Protein AF-A0AB39XEU7-F1 (afdb_monomer_lite)

Sequence (337 aa):
MPERFPLFSDPSSERQEKLALLSAGLPQDQIYQSRACFSLLDLPELSQQIELRPSEGAPQGSSIIFSHAELFGPFAIGLDPLEAREMGILPAVYYYRTNSTGPSESLSSQIVYRLDEIRTVLKVLSFIEARANLKKLSVPSYERLTEIGMVPKYEAPVVNRLNDLTSRDAKKIFDLFDTDRVAGWSLVDFLNMLLSLYQNADSTIDSEPLAFFHQREWRLIHHMRKGMCWFSLGENEYYADSNAARFAGSKETIRSFLGTRMGRLDESKMRRFWVLAEVGGRPFRDFIREIVVPEECEGTVRSLLAQYEFRQEPYVSTLPRNWRLDLSTREANQSPT

Structure (mmCIF, N/CA/C/O backbone):
data_AF-A0AB39XEU7-F1
#
_entry.id   AF-A0AB39XEU7-F1
#
loop_
_atom_site.group_PDB
_atom_site.id
_atom_site.type_symbol
_atom_site.label_atom_id
_atom_site.label_alt_id
_atom_site.label_comp_id
_atom_site.label_asym_id
_atom_site.label_entity_id
_atom_site.label_seq_id
_atom_site.pdbx_PDB_ins_code
_atom_site.Cartn_x
_atom_site.Cartn_y
_atom_site.Cartn_z
_atom_site.occupancy
_atom_site.B_iso_or_equiv
_atom_site.auth_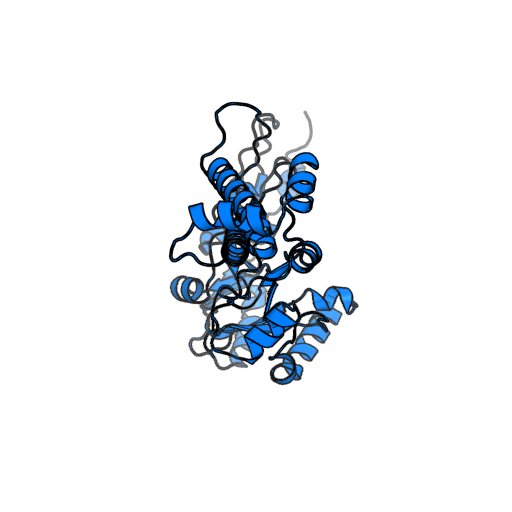seq_id
_atom_site.auth_comp_id
_atom_site.auth_asym_id
_atom_site.auth_atom_id
_atom_site.pdbx_PDB_model_num
ATOM 1 N N . MET A 1 1 ? 8.141 6.854 6.606 1.00 36.47 1 MET A N 1
ATOM 2 C CA . MET 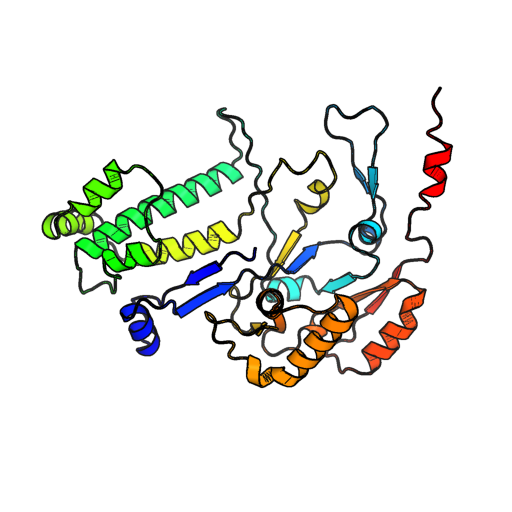A 1 1 ? 8.125 5.451 7.093 1.00 36.47 1 MET A CA 1
ATOM 3 C C . MET A 1 1 ? 6.834 4.796 6.619 1.00 36.47 1 MET A C 1
ATOM 5 O O . MET A 1 1 ? 5.869 5.541 6.498 1.00 36.47 1 MET A O 1
ATOM 9 N N . PRO A 1 2 ? 6.790 3.478 6.331 1.00 45.78 2 PRO A N 1
ATOM 10 C CA . PRO A 1 2 ? 5.512 2.796 6.140 1.00 45.78 2 PRO A CA 1
ATOM 11 C C . PRO A 1 2 ? 4.684 3.008 7.407 1.00 45.78 2 PRO A C 1
ATOM 13 O O . PRO A 1 2 ? 5.173 2.756 8.512 1.00 45.78 2 PRO A O 1
ATOM 16 N N . GLU A 1 3 ? 3.486 3.559 7.250 1.00 54.09 3 GLU A N 1
ATOM 17 C CA . GLU A 1 3 ? 2.569 3.706 8.370 1.00 54.09 3 GLU A CA 1
ATOM 18 C C . GLU A 1 3 ? 2.175 2.310 8.853 1.00 54.09 3 GLU A C 1
ATOM 20 O O . GLU A 1 3 ? 2.008 1.384 8.052 1.00 54.09 3 GLU A O 1
ATOM 25 N N . ARG A 1 4 ? 2.132 2.157 10.177 1.00 60.50 4 ARG A N 1
ATOM 26 C CA . ARG A 1 4 ? 1.829 0.899 10.854 1.00 60.50 4 ARG A CA 1
ATOM 27 C C . ARG A 1 4 ? 0.542 1.096 11.626 1.00 60.50 4 ARG A C 1
ATOM 29 O O . ARG A 1 4 ? 0.497 1.965 12.497 1.00 60.50 4 ARG A O 1
ATOM 36 N N . PHE A 1 5 ? -0.462 0.282 11.337 1.00 61.03 5 PHE A N 1
ATOM 37 C CA . PHE A 1 5 ? -1.723 0.313 12.072 1.00 61.03 5 PHE A CA 1
ATOM 38 C C . PHE A 1 5 ? -2.050 -1.087 12.579 1.00 61.03 5 PHE A C 1
ATOM 40 O O . PHE A 1 5 ? -2.229 -1.983 11.757 1.00 61.03 5 PHE A O 1
ATOM 47 N N . PRO A 1 6 ? -2.113 -1.321 13.899 1.00 64.19 6 PRO A N 1
ATOM 48 C CA . PRO A 1 6 ? -2.641 -2.579 14.399 1.00 64.19 6 PRO A CA 1
ATOM 49 C C . PRO A 1 6 ? -4.108 -2.720 13.982 1.00 64.19 6 PRO A C 1
ATOM 51 O O . PRO A 1 6 ? -4.878 -1.771 14.084 1.00 64.19 6 PRO A O 1
ATOM 54 N N . LEU A 1 7 ? -4.473 -3.904 13.505 1.00 63.81 7 LEU A N 1
ATOM 55 C CA . LEU A 1 7 ? -5.845 -4.335 13.289 1.00 63.81 7 LEU A CA 1
ATOM 56 C C . LEU A 1 7 ? -6.160 -5.383 14.339 1.00 63.81 7 LEU A C 1
ATOM 58 O O . LEU A 1 7 ? -5.487 -6.413 14.413 1.00 63.81 7 LEU A O 1
ATOM 62 N N . PHE A 1 8 ? -7.201 -5.168 15.129 1.00 65.50 8 PHE A N 1
ATOM 63 C CA . PHE A 1 8 ? -7.653 -6.180 16.079 1.00 65.50 8 PHE A CA 1
ATOM 64 C C . PHE A 1 8 ? -8.799 -7.002 15.485 1.00 65.50 8 PHE A C 1
ATOM 66 O O . PHE A 1 8 ? -9.440 -6.614 14.507 1.00 65.50 8 PHE A O 1
ATOM 73 N N . SER A 1 9 ? -9.000 -8.203 16.025 1.00 65.19 9 SER A N 1
ATOM 74 C CA . SER A 1 9 ? -10.067 -9.106 15.591 1.00 65.19 9 SER A CA 1
ATOM 75 C C . SER A 1 9 ? -11.444 -8.503 15.808 1.00 65.19 9 SER A C 1
ATOM 77 O O . SER A 1 9 ? -11.703 -7.944 16.867 1.00 65.19 9 SER A O 1
ATOM 79 N N . ASP A 1 10 ? -12.356 -8.735 14.865 1.00 61.75 10 ASP A N 1
ATOM 80 C CA . ASP A 1 10 ? -13.772 -8.444 15.076 1.00 61.75 10 ASP A CA 1
ATOM 81 C C . ASP A 1 10 ? -14.265 -9.149 16.360 1.00 61.75 10 ASP A C 1
ATOM 83 O O . ASP A 1 10 ? -14.102 -10.371 16.479 1.00 61.75 10 ASP A O 1
ATOM 87 N N . PRO A 1 11 ? -14.851 -8.414 17.322 1.00 55.88 11 PRO A N 1
ATOM 88 C CA . PRO A 1 11 ? -15.352 -8.982 18.569 1.00 55.88 11 PRO A CA 1
ATOM 89 C C . PRO A 1 11 ? -16.515 -9.965 18.375 1.00 55.88 11 PRO A C 1
ATOM 91 O O . PRO A 1 11 ? -16.795 -10.746 19.285 1.00 55.88 11 PRO A O 1
ATOM 94 N N . SER A 1 12 ? -17.167 -9.940 17.208 1.00 56.84 12 SER A N 1
ATOM 95 C CA . SER A 1 12 ? -18.206 -10.885 16.784 1.00 56.84 12 SER A CA 1
ATOM 96 C C . SER A 1 12 ? -17.657 -12.128 16.065 1.00 56.84 12 SER A C 1
ATOM 98 O O . SER A 1 12 ? -18.419 -13.008 15.671 1.00 56.84 12 SER A O 1
ATOM 100 N N . SER A 1 13 ? -16.334 -12.235 15.897 1.00 65.31 13 SER A N 1
ATOM 101 C CA . SER A 1 13 ? -15.704 -13.378 15.236 1.00 65.31 13 SER A CA 1
ATOM 102 C C . SER A 1 13 ? -16.002 -14.692 15.964 1.00 65.31 13 SER A C 1
ATOM 104 O O . SER A 1 13 ? -15.561 -14.896 17.089 1.00 65.31 13 SER A O 1
ATOM 106 N N . GLU A 1 14 ? -16.605 -15.655 15.265 1.00 72.62 14 GLU A N 1
ATOM 107 C CA . GLU A 1 14 ? -16.830 -17.019 15.778 1.00 72.62 14 GLU A CA 1
ATOM 108 C C . GLU A 1 14 ? -15.532 -17.841 15.926 1.00 72.62 14 GLU A C 1
ATOM 110 O O . GLU A 1 14 ? -15.512 -18.909 16.538 1.00 72.62 14 GLU A O 1
ATOM 115 N N . ARG A 1 15 ? -14.413 -17.358 15.368 1.00 65.81 15 ARG A N 1
ATOM 116 C CA . ARG A 1 15 ? -13.114 -18.042 15.451 1.00 65.81 15 ARG A CA 1
ATOM 117 C C . ARG A 1 15 ? -12.464 -17.830 16.820 1.00 65.81 15 ARG A C 1
ATOM 119 O O . ARG A 1 15 ? -12.039 -16.717 17.129 1.00 65.81 15 ARG A O 1
ATOM 126 N N . GLN A 1 16 ? -12.289 -18.911 17.583 1.00 74.94 16 GLN A N 1
ATOM 127 C CA . GLN A 1 16 ? -11.682 -18.882 18.923 1.00 74.94 16 GLN A CA 1
ATOM 128 C C . GLN A 1 16 ? -10.269 -18.282 18.946 1.00 74.94 16 GLN A C 1
ATOM 130 O O . GLN A 1 16 ? -9.957 -17.508 19.844 1.00 74.94 16 GLN A O 1
ATOM 135 N N . GLU A 1 17 ? -9.436 -18.564 17.942 1.00 72.25 17 GLU A N 1
ATOM 136 C CA . GLU A 1 17 ? -8.079 -18.000 17.829 1.00 72.25 17 GLU A CA 1
ATOM 137 C C . GLU A 1 17 ? -8.096 -16.465 17.778 1.00 72.25 17 GLU A C 1
ATOM 139 O O . GLU A 1 17 ? -7.308 -15.793 18.440 1.00 72.25 17 GLU A O 1
ATOM 144 N N . LYS A 1 18 ? -9.051 -15.893 17.037 1.00 67.62 18 LYS A N 1
ATOM 145 C CA . LYS A 1 18 ? -9.216 -14.443 16.906 1.00 67.62 18 LYS A CA 1
ATOM 146 C C . LYS A 1 18 ? -9.702 -13.798 18.198 1.00 67.62 18 LYS A C 1
ATOM 148 O O . LYS A 1 18 ? -9.223 -12.718 18.547 1.00 67.62 18 LYS A O 1
ATOM 153 N N . LEU A 1 19 ? -10.616 -14.463 18.905 1.00 65.44 19 LEU A N 1
ATOM 154 C CA . LEU A 1 19 ? -11.090 -14.038 20.222 1.00 65.44 19 LEU A CA 1
ATOM 155 C C . LEU A 1 19 ? -9.982 -14.132 21.280 1.00 65.44 19 LEU A C 1
ATOM 157 O O . LEU A 1 19 ? -9.901 -13.266 22.149 1.00 65.44 19 LEU A O 1
ATOM 161 N N . ALA A 1 20 ? -9.103 -15.134 21.192 1.00 70.12 20 ALA A N 1
ATOM 162 C CA . ALA A 1 20 ? -7.948 -15.275 22.075 1.00 70.12 20 ALA A CA 1
ATOM 163 C C . ALA A 1 20 ? -6.934 -14.140 21.868 1.00 70.12 20 ALA A C 1
ATOM 165 O O . ALA A 1 20 ? -6.501 -13.536 22.848 1.00 70.12 20 ALA A O 1
ATOM 166 N N . LEU A 1 21 ? -6.623 -13.789 20.612 1.00 70.31 21 LEU A N 1
ATOM 167 C CA . LEU A 1 21 ? -5.792 -12.620 20.291 1.00 70.31 21 LEU A CA 1
ATOM 168 C C . LEU A 1 21 ? -6.410 -11.332 20.844 1.00 70.31 21 LEU A C 1
ATOM 170 O O . LEU A 1 21 ? -5.731 -10.586 21.544 1.00 70.31 21 LEU A O 1
ATOM 174 N N . LEU A 1 22 ? -7.712 -11.120 20.624 1.00 64.81 22 LEU A N 1
ATOM 175 C CA . LEU A 1 22 ? -8.436 -9.958 21.149 1.00 64.81 22 LEU A CA 1
ATOM 176 C C . LEU A 1 22 ? -8.408 -9.898 22.686 1.00 64.81 22 LEU A C 1
ATOM 178 O O . LEU A 1 22 ? -8.163 -8.836 23.251 1.00 64.81 22 LEU A O 1
ATOM 182 N N . SER A 1 23 ? -8.592 -11.037 23.360 1.00 66.06 23 SER A N 1
ATOM 183 C CA . SER A 1 23 ? -8.568 -11.139 24.829 1.00 66.06 23 SER A CA 1
ATOM 184 C C . SER A 1 23 ? -7.173 -10.897 25.411 1.00 66.06 23 SER A C 1
ATOM 186 O O . SER A 1 23 ? -7.042 -10.280 26.462 1.00 66.06 23 SER A O 1
ATOM 188 N N . ALA A 1 24 ? -6.126 -11.342 24.711 1.00 70.31 24 ALA A N 1
ATOM 189 C CA . ALA A 1 24 ? -4.731 -11.028 25.025 1.00 70.31 24 ALA A CA 1
ATOM 190 C C . ALA A 1 24 ? -4.339 -9.597 24.610 1.00 70.31 24 ALA A C 1
ATOM 192 O O . ALA A 1 24 ? -3.207 -9.163 24.825 1.00 70.31 24 ALA A O 1
ATOM 193 N N . GLY A 1 25 ? -5.261 -8.870 23.972 1.00 58.59 25 GLY A N 1
ATOM 194 C CA . GLY A 1 25 ? -5.035 -7.541 23.441 1.00 58.59 25 GLY A CA 1
ATOM 195 C C . GLY A 1 25 ? -4.055 -7.504 22.271 1.00 58.59 25 GLY A C 1
ATOM 196 O O . GLY A 1 25 ? -3.566 -6.435 21.926 1.00 58.59 25 GLY A O 1
ATOM 197 N N . LEU A 1 26 ? -3.720 -8.636 21.670 1.00 65.69 26 LEU A N 1
ATOM 198 C CA . LEU A 1 26 ? -2.808 -8.700 20.540 1.00 65.69 26 LEU A CA 1
ATOM 199 C C . LEU A 1 26 ? -3.570 -8.376 19.245 1.00 65.69 26 LEU A C 1
ATOM 201 O O . LEU A 1 26 ? -4.701 -8.838 19.066 1.00 65.69 26 LEU A O 1
ATOM 205 N N . PRO A 1 27 ? -2.984 -7.577 18.336 1.00 62.84 27 PRO A N 1
ATOM 206 C CA . PRO A 1 27 ? -3.585 -7.362 17.028 1.00 62.84 27 PRO A CA 1
ATOM 207 C C . PRO A 1 27 ? -3.687 -8.693 16.271 1.00 62.84 27 PRO A C 1
ATOM 209 O O . PRO A 1 27 ? -2.792 -9.534 16.362 1.00 62.84 27 PRO A O 1
ATOM 212 N N . GLN A 1 28 ? -4.771 -8.881 15.513 1.00 67.44 28 GLN A N 1
ATOM 213 C CA . GLN A 1 28 ? -4.887 -10.019 14.592 1.00 67.44 28 GLN A CA 1
ATOM 214 C C . GLN A 1 28 ? -3.959 -9.859 13.391 1.00 67.44 28 GLN A C 1
ATOM 216 O O . GLN A 1 28 ? -3.542 -10.845 12.792 1.00 67.44 28 GLN A O 1
ATOM 221 N N . ASP A 1 29 ? -3.695 -8.608 13.021 1.00 63.31 29 ASP A N 1
ATOM 222 C CA . ASP A 1 29 ? -2.846 -8.235 11.906 1.00 63.31 29 ASP A CA 1
ATOM 223 C C . ASP A 1 29 ? -2.307 -6.820 12.151 1.00 63.31 29 ASP A C 1
ATOM 225 O O . ASP A 1 29 ? -2.849 -6.065 12.956 1.00 63.31 29 ASP A O 1
ATOM 229 N N . GLN A 1 30 ? -1.249 -6.421 11.467 1.00 63.22 30 GLN A N 1
ATOM 230 C CA . GLN A 1 30 ? -0.835 -5.021 11.423 1.00 63.22 30 GLN A CA 1
ATOM 231 C C . GLN A 1 30 ? -0.808 -4.598 9.970 1.00 63.22 30 GLN A C 1
ATOM 233 O O . GLN A 1 30 ? -0.101 -5.218 9.188 1.00 63.22 30 GLN A O 1
ATOM 238 N N . ILE A 1 31 ? -1.523 -3.530 9.612 1.00 59.72 31 ILE A N 1
ATOM 239 C CA . ILE A 1 31 ? -1.393 -2.930 8.289 1.00 59.72 31 ILE A CA 1
ATOM 240 C C . ILE A 1 31 ? 0.017 -2.373 8.165 1.00 59.72 31 ILE A C 1
ATOM 242 O O . ILE A 1 31 ? 0.356 -1.372 8.800 1.00 59.72 31 ILE A O 1
ATOM 246 N N . TYR A 1 32 ? 0.807 -2.991 7.295 1.00 57.75 32 TYR A N 1
ATOM 247 C CA . TYR A 1 32 ? 1.998 -2.383 6.726 1.00 57.75 32 TYR A CA 1
ATOM 248 C C . TYR A 1 32 ? 1.621 -1.712 5.414 1.00 57.75 32 TYR A C 1
ATOM 250 O O . TYR A 1 32 ? 1.277 -2.371 4.433 1.00 57.75 32 TYR A O 1
ATOM 258 N N . GLN A 1 33 ? 1.716 -0.385 5.366 1.00 56.91 33 GLN A N 1
ATOM 259 C CA . GLN A 1 33 ? 1.635 0.313 4.089 1.00 56.91 33 GLN A CA 1
ATOM 260 C C . GLN A 1 33 ? 3.005 0.245 3.396 1.00 56.91 33 GLN A C 1
ATOM 262 O O . GLN A 1 33 ? 3.804 1.180 3.480 1.00 56.91 33 GLN A O 1
ATOM 267 N N . SER A 1 34 ? 3.309 -0.873 2.731 1.00 54.56 34 SER A N 1
ATOM 268 C CA . SER A 1 34 ? 4.380 -0.909 1.731 1.00 54.56 34 SER A CA 1
ATOM 269 C C . SER A 1 34 ? 3.966 -0.001 0.572 1.00 54.56 34 SER A C 1
ATOM 271 O O . SER A 1 34 ? 2.920 -0.186 -0.036 1.00 54.56 34 SER A O 1
ATOM 273 N N . ARG A 1 35 ? 4.741 1.055 0.315 1.00 60.62 35 ARG A N 1
ATOM 274 C CA . ARG A 1 35 ? 4.429 2.032 -0.734 1.00 60.62 35 ARG A CA 1
ATOM 275 C C . ARG A 1 35 ? 5.111 1.587 -2.023 1.00 60.62 35 ARG A C 1
ATOM 277 O O . ARG A 1 35 ? 6.290 1.863 -2.213 1.00 60.62 35 ARG A O 1
ATOM 284 N N . ALA A 1 36 ? 4.385 0.857 -2.866 1.00 65.19 36 ALA A N 1
ATOM 285 C CA . ALA A 1 36 ? 4.720 0.740 -4.281 1.00 65.19 36 ALA A CA 1
ATOM 286 C C . ALA A 1 36 ? 3.932 1.819 -5.028 1.00 65.19 36 ALA A C 1
ATOM 288 O O . ALA A 1 36 ? 2.702 1.814 -4.973 1.00 65.19 36 ALA A O 1
ATOM 289 N N . CYS A 1 37 ? 4.644 2.759 -5.644 1.00 67.62 37 CYS A N 1
ATOM 290 C CA . CYS A 1 37 ? 4.068 3.902 -6.344 1.00 67.62 37 CYS A CA 1
ATOM 291 C C . CYS A 1 37 ? 4.050 3.606 -7.844 1.00 67.62 37 CYS A C 1
ATOM 293 O O . CYS A 1 37 ? 5.084 3.291 -8.430 1.00 67.62 37 CYS A O 1
ATOM 295 N N . PHE A 1 38 ? 2.882 3.723 -8.456 1.00 74.38 38 PHE A N 1
ATOM 296 C CA . PHE A 1 38 ? 2.660 3.564 -9.887 1.00 74.38 38 PHE A CA 1
ATOM 297 C C . PHE A 1 38 ? 2.183 4.897 -10.453 1.00 74.38 38 PHE A C 1
ATOM 299 O O . PHE A 1 38 ? 1.509 5.653 -9.757 1.00 74.38 38 PHE A O 1
ATOM 306 N N . SER A 1 39 ? 2.525 5.187 -11.703 1.00 72.81 39 SER A N 1
ATOM 307 C CA . SER A 1 39 ? 2.001 6.349 -12.422 1.00 72.81 39 SER A CA 1
ATOM 308 C C . SER A 1 39 ? 1.209 5.882 -13.633 1.00 72.81 39 SER A C 1
ATOM 310 O O . SER A 1 39 ? 1.667 4.996 -14.350 1.00 72.81 39 SER A O 1
ATOM 312 N N . LEU A 1 40 ? 0.028 6.462 -13.860 1.00 72.69 40 LEU A N 1
ATOM 313 C CA . LEU A 1 40 ? -0.706 6.243 -15.106 1.00 72.69 40 LEU A CA 1
ATOM 314 C C . LEU A 1 40 ? -0.112 7.146 -16.191 1.00 72.69 40 LEU A C 1
ATOM 316 O O . LEU A 1 40 ? -0.302 8.365 -16.153 1.00 72.69 40 LEU A O 1
ATOM 320 N N . LEU A 1 41 ? 0.633 6.537 -17.109 1.00 73.06 41 LEU A N 1
ATOM 321 C CA . LEU A 1 41 ? 1.328 7.203 -18.206 1.00 73.06 41 LEU A CA 1
ATOM 322 C C . LEU A 1 41 ? 1.208 6.354 -19.470 1.00 73.06 41 LEU A C 1
ATOM 324 O O . LEU A 1 41 ? 1.225 5.123 -19.380 1.00 73.06 41 LEU A O 1
ATOM 328 N N . ASP A 1 42 ? 1.107 6.998 -20.627 1.00 72.69 42 ASP A N 1
ATOM 329 C CA . ASP A 1 42 ? 1.364 6.330 -21.903 1.00 72.69 42 ASP A CA 1
ATOM 330 C C . ASP A 1 42 ? 2.862 6.382 -22.280 1.00 72.69 42 ASP A C 1
ATOM 332 O O . ASP A 1 42 ? 3.675 7.068 -21.652 1.00 72.69 42 ASP A O 1
ATOM 336 N N . LEU A 1 43 ? 3.262 5.584 -23.276 1.00 70.25 43 LEU A N 1
ATOM 337 C CA . LEU A 1 43 ? 4.661 5.506 -23.705 1.00 70.25 43 LEU A CA 1
ATOM 338 C C . LEU A 1 43 ? 5.198 6.851 -24.241 1.00 70.25 43 LEU A C 1
ATOM 340 O O . LEU A 1 43 ? 6.318 7.218 -23.874 1.00 70.25 43 LEU A O 1
ATOM 344 N N . PRO A 1 44 ? 4.441 7.620 -25.054 1.00 73.00 44 PRO A N 1
ATOM 345 C CA . PRO A 1 44 ? 4.822 8.986 -25.392 1.00 73.00 44 PRO A CA 1
ATOM 346 C C . PRO A 1 44 ? 5.090 9.848 -24.156 1.00 73.00 44 PRO A C 1
ATOM 348 O O . PRO A 1 44 ? 6.168 10.433 -24.085 1.00 73.00 44 PRO A O 1
ATOM 351 N N . GLU A 1 45 ? 4.196 9.864 -23.164 1.00 70.44 45 GLU A N 1
ATOM 352 C CA . GLU A 1 45 ? 4.303 10.645 -21.924 1.00 70.44 45 GLU A CA 1
ATOM 353 C C . GLU A 1 45 ? 5.545 10.290 -21.091 1.00 70.44 45 GLU A C 1
ATOM 355 O O . GLU A 1 45 ? 6.105 11.166 -20.432 1.00 70.44 45 GLU A O 1
ATOM 360 N N . LEU A 1 46 ? 6.031 9.042 -21.141 1.00 73.12 46 LEU A N 1
ATOM 361 C CA . LEU A 1 46 ? 7.285 8.656 -20.471 1.00 73.12 46 LEU A CA 1
ATOM 362 C C . LEU A 1 46 ? 8.502 9.418 -21.019 1.00 73.12 46 LEU A C 1
ATOM 364 O O . LEU A 1 46 ? 9.419 9.755 -20.264 1.00 73.12 46 LEU A O 1
ATOM 368 N N . SER A 1 47 ? 8.496 9.681 -22.328 1.00 68.31 47 SER A N 1
ATOM 369 C CA . SER A 1 47 ? 9.549 10.406 -23.050 1.00 68.31 47 SER A CA 1
ATOM 370 C C . SER A 1 47 ? 9.222 11.883 -23.290 1.00 68.31 47 SER A C 1
ATOM 372 O O . SER A 1 47 ? 10.107 12.665 -23.642 1.00 68.31 47 SER A O 1
ATOM 374 N N . GLN A 1 48 ? 7.955 12.271 -23.119 1.00 68.75 48 GLN A N 1
ATOM 375 C CA . GLN A 1 48 ? 7.480 13.607 -23.425 1.00 68.75 48 GLN A CA 1
ATOM 376 C C . GLN A 1 48 ? 8.039 14.595 -22.413 1.00 68.75 48 GLN A C 1
ATOM 378 O O . GLN A 1 48 ? 7.953 14.433 -21.197 1.00 68.75 48 GLN A O 1
ATOM 383 N N . GLN A 1 49 ? 8.598 15.657 -22.964 1.00 65.38 49 GLN A N 1
ATOM 384 C CA . GLN A 1 49 ? 9.044 16.814 -22.222 1.00 65.38 49 GLN A CA 1
ATOM 385 C C . GLN A 1 49 ? 7.827 17.574 -21.699 1.00 65.38 49 GLN A C 1
ATOM 387 O O . GLN A 1 49 ? 7.016 18.073 -22.483 1.00 65.38 49 GLN A O 1
ATOM 392 N N . ILE A 1 50 ? 7.696 17.659 -20.377 1.00 61.06 50 ILE A N 1
ATOM 393 C CA . ILE A 1 50 ? 6.644 18.441 -19.733 1.00 61.06 50 ILE A CA 1
ATOM 394 C C . ILE A 1 50 ? 7.274 19.730 -19.233 1.00 61.06 50 ILE A C 1
ATOM 396 O O . ILE A 1 50 ? 8.139 19.720 -18.359 1.00 61.06 50 ILE A O 1
ATOM 400 N N . GLU A 1 51 ? 6.831 20.844 -19.805 1.00 58.91 51 GLU A N 1
ATOM 401 C CA . GLU A 1 51 ? 7.180 22.173 -19.329 1.00 58.91 51 GLU A CA 1
ATOM 402 C C . GLU A 1 51 ? 6.311 22.510 -18.116 1.00 58.91 51 GLU A C 1
ATOM 404 O O . GLU A 1 51 ? 5.100 22.727 -18.229 1.00 58.91 51 GLU A O 1
ATOM 409 N N . LEU A 1 52 ? 6.920 22.543 -16.934 1.00 57.50 52 LEU A N 1
ATOM 410 C CA . LEU A 1 52 ? 6.233 22.996 -15.737 1.00 57.50 52 LEU A CA 1
ATOM 411 C C . LEU A 1 52 ? 6.333 24.511 -15.665 1.00 57.50 52 LEU A C 1
ATOM 413 O O . LEU A 1 52 ? 7.421 25.087 -15.575 1.00 57.50 52 LEU A O 1
ATOM 417 N N . ARG A 1 53 ? 5.166 25.160 -15.725 1.00 54.84 53 ARG A N 1
ATOM 418 C CA . ARG A 1 53 ? 5.085 26.599 -15.506 1.00 54.84 53 ARG A CA 1
ATOM 419 C C . ARG A 1 53 ? 5.560 26.892 -14.082 1.00 54.84 53 ARG A C 1
ATOM 421 O O . ARG A 1 53 ? 5.077 26.239 -13.155 1.00 54.84 53 ARG A O 1
ATOM 428 N N . PRO A 1 54 ? 6.470 27.858 -13.901 1.00 52.59 54 PRO A N 1
ATOM 429 C CA . PRO A 1 54 ? 6.916 28.243 -12.575 1.00 52.59 54 PRO A CA 1
ATOM 430 C C . PRO A 1 54 ? 5.730 28.689 -11.713 1.00 52.59 54 PRO A C 1
ATOM 432 O O . PRO A 1 54 ? 4.782 29.296 -12.220 1.00 52.59 54 PRO A O 1
ATOM 435 N N . SER A 1 55 ? 5.787 28.413 -10.411 1.00 52.47 55 SER A N 1
ATOM 436 C CA . SER A 1 55 ? 4.849 28.976 -9.437 1.00 52.47 55 SER A CA 1
ATOM 437 C C . SER A 1 55 ? 4.857 30.511 -9.486 1.00 52.47 55 SER A C 1
ATOM 439 O O . SER A 1 55 ? 5.890 31.117 -9.784 1.00 52.47 55 SER A O 1
ATOM 441 N N . GLU A 1 56 ? 3.723 31.152 -9.178 1.00 45.78 56 GLU A N 1
ATOM 442 C CA . GLU A 1 56 ? 3.626 32.617 -9.102 1.00 45.78 56 GLU A CA 1
ATOM 443 C C . GLU A 1 56 ? 4.750 33.190 -8.217 1.00 45.78 56 GLU A C 1
ATOM 445 O O . GLU A 1 56 ? 4.851 32.860 -7.037 1.00 45.78 56 GLU A O 1
ATOM 450 N N . GLY A 1 57 ? 5.620 34.021 -8.804 1.00 51.88 57 GLY A N 1
ATOM 451 C CA . GLY A 1 57 ? 6.776 34.631 -8.129 1.00 51.88 57 GLY A CA 1
ATOM 452 C C . GLY A 1 57 ? 8.150 34.119 -8.573 1.00 51.88 57 GLY A C 1
ATOM 453 O O . GLY A 1 57 ? 9.158 34.727 -8.219 1.00 51.88 57 GLY A O 1
ATOM 454 N N . ALA A 1 58 ? 8.219 33.054 -9.374 1.00 53.34 58 ALA A N 1
ATOM 455 C CA . ALA A 1 58 ? 9.474 32.622 -9.985 1.00 53.34 58 ALA A CA 1
ATOM 456 C C . ALA A 1 58 ? 9.880 33.533 -11.169 1.00 53.34 58 ALA A C 1
ATOM 458 O O . ALA A 1 58 ? 9.011 34.091 -11.851 1.00 53.34 58 ALA A O 1
ATOM 459 N N . PRO A 1 59 ? 11.191 33.732 -11.406 1.00 54.38 59 PRO A N 1
ATOM 460 C CA . PRO A 1 59 ? 11.685 34.632 -12.445 1.00 54.38 59 PRO A CA 1
ATOM 461 C C . PRO A 1 59 ? 11.152 34.249 -13.835 1.00 54.38 59 PRO A C 1
ATOM 463 O O . PRO A 1 59 ? 11.116 33.076 -14.210 1.00 54.38 59 PRO A O 1
ATOM 466 N N . GLN A 1 60 ? 10.737 35.252 -14.620 1.00 49.91 60 GLN A N 1
ATOM 467 C CA . GLN A 1 60 ? 10.286 35.051 -16.001 1.00 49.91 60 GLN A CA 1
ATOM 468 C C . GLN A 1 60 ? 11.378 34.325 -16.804 1.00 49.91 60 GLN A C 1
ATOM 470 O O . GLN A 1 60 ? 12.480 34.841 -16.956 1.00 49.91 60 GLN A O 1
ATOM 475 N N . GLY A 1 61 ? 11.065 33.122 -17.300 1.00 55.16 61 GLY A N 1
ATOM 476 C CA . GLY A 1 61 ? 11.978 32.288 -18.094 1.00 55.16 61 GLY A CA 1
ATOM 477 C C . GLY A 1 61 ? 12.474 31.006 -17.413 1.00 55.16 61 GLY A C 1
ATOM 478 O O . GLY A 1 61 ? 13.153 30.215 -18.062 1.00 55.16 61 GLY A O 1
ATOM 479 N N . SER A 1 62 ? 12.122 30.738 -16.150 1.00 52.50 62 SER A N 1
ATOM 480 C CA . SER A 1 62 ? 12.554 29.522 -15.438 1.00 52.50 62 SER A CA 1
ATOM 481 C C . SER A 1 62 ? 11.644 28.306 -15.675 1.00 52.50 62 SER A C 1
ATOM 483 O O . SER A 1 62 ? 11.284 27.603 -14.733 1.00 52.50 62 SER A O 1
ATOM 485 N N . SER A 1 63 ? 11.216 28.058 -16.914 1.00 55.50 63 SER A N 1
ATOM 486 C CA . SER A 1 63 ? 10.435 26.860 -17.236 1.00 55.50 63 SER A CA 1
ATOM 487 C C . SER A 1 63 ? 11.318 25.618 -17.119 1.00 55.50 63 SER A C 1
ATOM 489 O O . SER A 1 63 ? 12.270 25.439 -17.897 1.00 55.50 63 SER A O 1
ATOM 491 N N . ILE A 1 64 ? 11.012 24.749 -16.161 1.00 58.06 64 ILE A N 1
ATOM 492 C CA . ILE A 1 64 ? 11.752 23.503 -16.012 1.00 58.06 64 ILE A CA 1
ATOM 493 C C . ILE A 1 64 ? 11.050 22.432 -16.831 1.00 58.06 64 ILE A C 1
ATOM 495 O O . ILE A 1 64 ? 9.859 22.173 -16.668 1.00 58.06 64 ILE A O 1
ATOM 499 N N . ILE A 1 65 ? 11.804 21.878 -17.775 1.00 59.56 65 ILE A N 1
ATOM 500 C CA . ILE A 1 65 ? 11.358 20.814 -18.658 1.00 59.56 65 ILE A CA 1
ATOM 501 C C . ILE A 1 65 ? 11.980 19.541 -18.117 1.00 59.56 65 ILE A C 1
ATOM 503 O O . ILE A 1 65 ? 13.204 19.463 -18.023 1.00 59.56 65 ILE A O 1
ATOM 507 N N . PHE A 1 66 ? 11.141 18.573 -17.778 1.00 65.69 66 PHE A N 1
ATOM 508 C CA . PHE A 1 66 ? 11.581 17.247 -17.369 1.00 65.69 66 PHE A CA 1
ATOM 509 C C . PHE A 1 66 ? 10.783 16.185 -18.115 1.00 65.69 66 PHE A C 1
ATOM 511 O O . PHE A 1 66 ? 9.622 16.402 -18.475 1.00 65.69 66 PHE A O 1
ATOM 518 N N . SER A 1 67 ? 11.399 15.024 -18.305 1.00 68.88 67 SER A N 1
ATOM 519 C CA . SER A 1 67 ? 10.703 13.782 -18.652 1.00 68.88 67 SER A CA 1
ATOM 520 C C . SER A 1 67 ? 10.658 12.828 -17.452 1.00 68.88 67 SER A C 1
ATOM 522 O O . SER A 1 67 ? 11.470 12.923 -16.526 1.00 68.88 67 SER A O 1
ATOM 524 N N . HIS A 1 68 ? 9.726 11.869 -17.459 1.00 71.25 68 HIS A N 1
ATOM 525 C CA . HIS A 1 68 ? 9.682 10.828 -16.424 1.00 71.25 68 HIS A CA 1
ATOM 526 C C . HIS A 1 68 ? 10.999 10.037 -16.373 1.00 71.25 68 HIS A C 1
ATOM 528 O O . HIS A 1 68 ? 11.531 9.780 -15.292 1.00 71.25 68 HIS A O 1
ATOM 534 N N . ALA A 1 69 ? 11.548 9.703 -17.545 1.00 74.06 69 ALA A N 1
ATOM 535 C CA . ALA A 1 69 ? 12.792 8.951 -17.668 1.00 74.06 69 ALA A CA 1
ATOM 536 C C . ALA A 1 69 ? 14.001 9.661 -17.028 1.00 74.06 69 ALA A C 1
ATOM 538 O O . ALA A 1 69 ? 14.919 9.000 -16.545 1.00 74.06 69 ALA A O 1
ATOM 539 N N . GLU A 1 70 ? 14.010 10.992 -16.980 1.00 70.75 70 GLU A N 1
ATOM 540 C CA . GLU A 1 70 ? 15.074 11.757 -16.316 1.00 70.75 70 GLU A CA 1
ATOM 541 C C . GLU A 1 70 ? 14.948 11.765 -14.800 1.00 70.75 70 GLU A C 1
ATOM 543 O O . GLU A 1 70 ? 15.954 11.665 -14.102 1.00 70.75 70 GLU A O 1
ATOM 548 N N . LEU A 1 71 ? 13.719 11.857 -14.293 1.00 67.00 71 LEU A N 1
ATOM 549 C CA . LEU A 1 71 ? 13.462 11.912 -12.856 1.00 67.00 71 LEU A CA 1
ATOM 550 C C . LEU A 1 71 ? 13.627 10.540 -12.185 1.00 67.00 71 LEU A C 1
ATOM 552 O O . LEU A 1 71 ? 14.166 10.460 -11.082 1.00 67.00 71 LEU A O 1
ATOM 556 N N . PHE A 1 72 ? 13.181 9.461 -12.837 1.00 69.88 72 PHE A N 1
ATOM 557 C CA . PHE A 1 72 ? 13.120 8.116 -12.235 1.00 69.88 72 PHE A CA 1
ATOM 558 C C . PHE A 1 72 ? 14.059 7.099 -12.883 1.00 69.88 72 PHE A C 1
ATOM 560 O O . PHE A 1 72 ? 14.259 6.006 -12.351 1.00 69.88 72 PHE A O 1
ATOM 567 N N . GLY A 1 73 ? 14.672 7.469 -14.003 1.00 74.44 73 GLY A N 1
ATOM 568 C CA . GLY A 1 73 ? 15.479 6.580 -14.819 1.00 74.44 73 GLY A CA 1
ATOM 569 C C . GLY A 1 73 ? 14.690 5.976 -15.987 1.00 74.44 73 GLY A C 1
ATOM 570 O O . GLY A 1 73 ? 13.462 5.994 -16.018 1.00 74.44 73 GLY A O 1
ATOM 571 N N . PRO A 1 74 ? 15.398 5.400 -16.968 1.00 81.06 74 PRO A N 1
ATOM 572 C CA . PRO A 1 74 ? 14.821 4.977 -18.244 1.00 81.06 74 PRO A CA 1
ATOM 573 C C . PRO A 1 74 ? 14.198 3.574 -18.204 1.00 81.06 74 PRO A C 1
ATOM 575 O O . PRO A 1 74 ? 14.064 2.923 -19.236 1.00 81.06 74 PRO A O 1
ATOM 578 N N . PHE A 1 75 ? 13.903 3.065 -17.010 1.00 85.94 75 PHE A N 1
ATOM 579 C CA . PHE A 1 75 ? 13.350 1.734 -16.806 1.00 85.94 75 PHE A CA 1
ATOM 580 C C . PHE A 1 75 ? 11.948 1.858 -16.222 1.00 85.94 75 PHE A C 1
ATOM 582 O O . PHE A 1 75 ? 11.782 2.448 -15.155 1.00 85.94 75 PHE A O 1
ATOM 589 N N . ALA A 1 76 ? 10.960 1.256 -16.878 1.00 87.00 76 ALA A N 1
ATOM 590 C CA . ALA A 1 76 ? 9.604 1.169 -16.353 1.00 87.00 76 ALA A CA 1
ATOM 591 C C . ALA A 1 76 ? 8.993 -0.210 -16.612 1.00 87.00 76 ALA A C 1
ATOM 593 O O . ALA A 1 76 ? 9.341 -0.911 -17.561 1.00 87.00 76 ALA A O 1
ATOM 594 N N . ILE A 1 77 ? 8.056 -0.590 -15.747 1.00 88.88 77 ILE A N 1
ATOM 595 C CA . ILE A 1 77 ? 7.254 -1.803 -15.883 1.00 88.88 77 ILE A CA 1
ATOM 596 C C . ILE A 1 77 ? 5.798 -1.361 -16.006 1.00 88.88 77 ILE A C 1
ATOM 598 O O . ILE A 1 77 ? 5.244 -0.773 -15.077 1.00 88.88 77 ILE A O 1
ATOM 602 N N . GLY A 1 78 ? 5.193 -1.640 -17.155 1.00 88.81 78 GLY A N 1
ATOM 603 C CA . GLY A 1 78 ? 3.781 -1.417 -17.425 1.00 88.81 78 GLY A CA 1
ATOM 604 C C . GLY A 1 78 ? 2.934 -2.580 -16.920 1.00 88.81 78 GLY A C 1
ATOM 605 O O . GLY A 1 78 ? 3.248 -3.752 -17.147 1.00 88.81 78 GLY A O 1
ATOM 606 N N . LEU A 1 79 ? 1.841 -2.247 -16.239 1.00 87.94 79 LEU A N 1
ATOM 607 C CA . LEU A 1 79 ? 0.848 -3.199 -15.749 1.00 87.94 79 LEU A CA 1
ATOM 608 C C . LEU A 1 79 ? -0.437 -3.085 -16.568 1.00 87.94 79 LEU A C 1
ATOM 610 O O . LEU A 1 79 ? -0.771 -2.014 -17.072 1.00 87.94 79 LEU A O 1
ATOM 614 N N . ASP A 1 80 ? -1.191 -4.177 -16.650 1.00 82.44 80 ASP A N 1
ATOM 615 C CA . ASP A 1 80 ? -2.541 -4.149 -17.211 1.00 82.44 80 ASP A CA 1
ATOM 616 C C . ASP A 1 80 ? -3.456 -3.268 -16.342 1.00 82.44 80 ASP A C 1
ATOM 618 O O . ASP A 1 80 ? -3.559 -3.534 -15.146 1.00 82.44 80 ASP A O 1
ATOM 622 N N . PRO A 1 81 ? -4.148 -2.245 -16.872 1.00 74.81 81 PRO A N 1
ATOM 623 C CA . PRO A 1 81 ? -4.987 -1.376 -16.045 1.00 74.81 81 PRO A CA 1
ATOM 624 C C . PRO A 1 81 ? -6.160 -2.093 -15.364 1.00 74.81 81 PRO A C 1
ATOM 626 O O . PRO A 1 81 ? -6.568 -1.695 -14.269 1.00 74.81 81 PRO A O 1
ATOM 629 N N . LEU A 1 82 ? -6.725 -3.132 -15.990 1.00 79.00 82 LEU A N 1
ATOM 630 C CA . LEU A 1 82 ? -7.811 -3.915 -15.399 1.00 79.00 82 LEU A CA 1
ATOM 631 C C . LEU A 1 82 ? -7.255 -4.823 -14.306 1.00 79.00 82 LEU A C 1
ATOM 633 O O . LEU A 1 82 ? -7.761 -4.798 -13.184 1.00 79.00 82 LEU A O 1
ATOM 637 N N . GLU A 1 83 ? -6.169 -5.545 -14.583 1.00 82.12 83 GLU A N 1
ATOM 638 C CA . GLU A 1 83 ? -5.561 -6.409 -13.568 1.00 82.12 83 GLU A CA 1
ATOM 639 C C . GLU A 1 83 ? -4.902 -5.600 -12.436 1.00 82.12 83 GLU A C 1
ATOM 641 O O . GLU A 1 83 ? -4.917 -6.034 -11.291 1.00 82.12 83 GLU A O 1
ATOM 646 N N . ALA A 1 84 ? -4.397 -4.393 -12.698 1.00 79.50 84 ALA A N 1
ATOM 647 C CA . ALA A 1 84 ? -3.896 -3.457 -11.690 1.00 79.50 84 ALA A CA 1
ATOM 648 C C . ALA A 1 84 ? -4.984 -3.069 -10.685 1.00 79.50 84 ALA A C 1
ATOM 650 O O . ALA A 1 84 ? -4.759 -3.096 -9.472 1.00 79.50 84 ALA A O 1
ATOM 651 N N . ARG A 1 85 ? -6.193 -2.773 -11.176 1.00 73.44 85 ARG A N 1
ATOM 652 C CA . ARG A 1 85 ? -7.356 -2.550 -10.307 1.00 73.44 85 ARG A CA 1
ATOM 653 C C . ARG A 1 85 ? -7.707 -3.805 -9.534 1.00 73.44 85 ARG A C 1
ATOM 655 O O . ARG A 1 85 ? -7.972 -3.717 -8.338 1.00 73.44 85 ARG A O 1
ATOM 662 N N . GLU A 1 86 ? -7.668 -4.968 -10.186 1.00 73.00 86 GLU A N 1
ATOM 663 C CA . GLU A 1 86 ? -7.872 -6.226 -9.481 1.00 73.00 86 GLU A CA 1
ATOM 664 C C . GLU A 1 86 ? -6.850 -6.378 -8.360 1.00 73.00 86 GLU A C 1
ATOM 666 O O . GLU A 1 86 ? -7.256 -6.659 -7.241 1.00 73.00 86 GLU A O 1
ATOM 671 N N . MET A 1 87 ? -5.557 -6.130 -8.589 1.00 77.31 87 MET A N 1
ATOM 672 C CA . MET A 1 87 ? -4.505 -6.198 -7.566 1.00 77.31 87 MET A CA 1
ATOM 673 C C . MET A 1 87 ? -4.783 -5.315 -6.337 1.00 77.31 87 MET A C 1
ATOM 675 O O . MET A 1 87 ? -4.176 -5.536 -5.295 1.00 77.31 87 MET A O 1
ATOM 679 N N . GLY A 1 88 ? -5.743 -4.391 -6.404 1.00 72.12 88 GLY A N 1
ATOM 680 C CA . GLY A 1 88 ? -6.041 -3.452 -5.330 1.00 72.12 88 GLY A CA 1
ATOM 681 C C . GLY A 1 88 ? -5.120 -2.242 -5.385 1.00 72.12 88 GLY A C 1
ATOM 682 O O . GLY A 1 88 ? -4.878 -1.610 -4.358 1.00 72.12 88 GLY A O 1
ATOM 683 N N . ILE A 1 89 ? -4.584 -1.938 -6.572 1.00 78.12 89 ILE A N 1
ATOM 684 C CA . ILE A 1 89 ? -3.894 -0.681 -6.802 1.00 78.12 89 ILE A CA 1
ATOM 685 C C . ILE A 1 89 ? -4.951 0.429 -6.802 1.00 78.12 89 ILE A C 1
ATOM 687 O O . ILE A 1 89 ? -5.908 0.391 -7.578 1.00 78.12 89 ILE A O 1
ATOM 691 N N . LEU A 1 90 ? -4.778 1.416 -5.926 1.00 69.00 90 LEU A N 1
ATOM 692 C CA . LEU A 1 90 ? -5.715 2.519 -5.734 1.00 69.00 90 LEU A CA 1
ATOM 693 C C . LEU A 1 90 ? -5.055 3.870 -5.987 1.00 69.00 90 LEU A C 1
ATOM 695 O O . LEU A 1 90 ? -3.886 4.034 -5.639 1.00 69.00 90 LEU A O 1
ATOM 699 N N . PRO A 1 91 ? -5.785 4.854 -6.534 1.00 66.62 91 PRO A N 1
ATOM 700 C CA . PRO A 1 91 ? -5.254 6.199 -6.677 1.00 66.62 91 PRO A CA 1
ATOM 701 C C . PRO A 1 91 ? -4.966 6.797 -5.296 1.00 66.62 91 PRO A C 1
ATOM 703 O O . PRO A 1 91 ? -5.777 6.687 -4.372 1.00 66.62 91 PRO A O 1
ATOM 706 N N . ALA A 1 92 ? -3.815 7.444 -5.155 1.00 65.44 92 ALA A N 1
ATOM 707 C CA . ALA A 1 92 ? -3.518 8.265 -3.997 1.00 65.44 92 ALA A CA 1
ATOM 708 C C . ALA A 1 92 ? -4.271 9.594 -4.130 1.00 65.44 92 ALA A C 1
ATOM 710 O O . ALA A 1 92 ? -4.146 10.294 -5.135 1.00 65.44 92 ALA A O 1
ATOM 711 N N . VAL A 1 93 ? -5.048 9.950 -3.106 1.00 61.50 93 VAL A N 1
ATOM 712 C CA . VAL A 1 93 ? -5.690 11.264 -3.032 1.00 61.50 93 VAL A CA 1
ATOM 713 C C . VAL A 1 93 ? -4.832 12.157 -2.150 1.00 61.50 93 VAL A C 1
ATOM 715 O O . VAL A 1 93 ? -4.760 11.983 -0.929 1.00 61.50 93 VAL A O 1
ATOM 718 N N . TYR A 1 94 ? -4.171 13.115 -2.789 1.00 60.19 94 TYR A N 1
ATOM 719 C CA . TYR A 1 94 ? -3.447 14.167 -2.099 1.00 60.19 94 TYR A CA 1
ATOM 720 C C . TYR A 1 94 ? -4.412 15.254 -1.647 1.00 60.19 94 TYR A C 1
ATOM 722 O O . TYR A 1 94 ? -5.253 15.722 -2.416 1.00 60.19 94 TYR A O 1
ATOM 730 N N . TYR A 1 95 ? -4.268 15.684 -0.399 1.00 57.41 95 TYR A N 1
ATOM 731 C CA . TYR A 1 95 ? -4.884 16.914 0.067 1.00 57.41 95 TYR A CA 1
ATOM 732 C C . TYR A 1 95 ? -3.788 17.871 0.517 1.00 57.41 95 TYR A C 1
ATOM 734 O O . TYR A 1 95 ? -2.820 17.484 1.175 1.00 57.41 95 TYR A O 1
ATOM 742 N N . TYR A 1 96 ? -3.948 19.132 0.141 1.00 52.59 96 TYR A N 1
ATOM 743 C CA . TYR A 1 96 ? -3.058 20.188 0.578 1.00 52.59 96 TYR A CA 1
ATOM 744 C C . TYR A 1 96 ? -3.600 20.760 1.873 1.00 52.59 96 TYR A C 1
ATOM 746 O O . TYR A 1 96 ? -4.753 21.194 1.941 1.00 52.59 96 TYR A O 1
ATOM 754 N N . ARG A 1 97 ? -2.760 20.797 2.903 1.00 45.66 97 ARG A N 1
ATOM 755 C CA . ARG A 1 97 ? -3.025 21.665 4.044 1.00 45.66 97 ARG A CA 1
ATOM 756 C C . ARG A 1 97 ? -2.775 23.095 3.602 1.00 45.66 97 ARG A C 1
ATOM 758 O O . ARG A 1 97 ? -1.649 23.577 3.614 1.00 45.66 97 ARG A O 1
ATOM 765 N N . THR A 1 98 ? -3.831 23.785 3.197 1.00 48.00 98 THR A N 1
ATOM 766 C CA . THR A 1 98 ? -3.772 25.237 3.101 1.00 48.00 98 THR A CA 1
ATOM 767 C C . THR A 1 98 ? -3.639 25.768 4.524 1.00 48.00 98 THR A C 1
ATOM 769 O O . THR A 1 98 ? -4.564 25.631 5.318 1.00 48.00 98 THR A O 1
ATOM 772 N N . ASN A 1 99 ? -2.512 26.401 4.856 1.00 44.53 99 ASN A N 1
ATOM 773 C CA . ASN A 1 99 ? -2.320 27.115 6.130 1.00 44.53 99 ASN A CA 1
ATOM 774 C C . ASN A 1 99 ? -3.266 28.333 6.287 1.00 44.53 99 ASN A C 1
ATOM 776 O O . ASN A 1 99 ? -3.066 29.175 7.159 1.00 44.53 99 ASN A O 1
ATOM 780 N N . SER A 1 100 ? -4.286 28.465 5.435 1.00 44.34 100 SER A N 1
ATOM 781 C CA . SER A 1 100 ? -5.279 29.522 5.499 1.00 44.34 100 SER A CA 1
ATOM 782 C C . SER A 1 100 ? -6.288 29.222 6.603 1.00 44.34 100 SER A C 1
ATOM 784 O O . SER A 1 100 ? -7.143 28.354 6.460 1.00 44.34 100 SER A O 1
ATOM 786 N N . THR A 1 101 ? -6.255 30.017 7.663 1.00 47.81 101 THR A N 1
ATOM 787 C CA . THR A 1 101 ? -7.280 30.106 8.716 1.00 47.81 101 THR A CA 1
ATOM 788 C C . THR A 1 101 ? -8.606 30.728 8.227 1.00 47.81 101 THR A C 1
ATOM 790 O O . THR A 1 101 ? -9.366 31.284 9.017 1.00 47.81 101 THR A O 1
ATOM 793 N N . GLY A 1 102 ? -8.883 30.678 6.919 1.00 49.44 102 GLY A N 1
ATOM 794 C CA . GLY A 1 102 ? -10.047 31.286 6.271 1.00 49.44 102 GLY A CA 1
ATOM 795 C C . GLY A 1 102 ? -11.157 30.277 5.929 1.00 49.44 102 GLY A C 1
ATOM 796 O O . GLY A 1 102 ? -10.903 29.078 5.872 1.00 49.44 102 GLY A O 1
ATOM 797 N N . PRO A 1 103 ? -12.387 30.747 5.646 1.00 44.78 103 PRO A N 1
ATOM 798 C CA . PRO A 1 103 ? -13.589 29.916 5.479 1.00 44.78 103 PRO A CA 1
ATOM 799 C C . PRO A 1 103 ? -13.652 29.089 4.179 1.00 44.78 103 PRO A C 1
ATOM 801 O O . PRO A 1 103 ? -14.685 28.494 3.885 1.00 44.78 103 PRO A O 1
ATOM 804 N N . SER A 1 104 ? -12.576 29.031 3.392 1.00 46.50 104 SER A N 1
ATOM 805 C CA . SER A 1 104 ? -12.494 28.243 2.158 1.00 46.50 104 SER A CA 1
ATOM 806 C C . SER A 1 104 ? -11.534 27.062 2.309 1.00 46.50 104 SER A C 1
ATOM 808 O O . SER A 1 104 ? -10.588 26.912 1.537 1.00 46.50 104 SER A O 1
ATOM 810 N N . GLU A 1 105 ? -11.748 26.219 3.318 1.00 56.06 105 GLU A N 1
ATOM 811 C CA . GLU A 1 105 ? -11.101 24.909 3.338 1.00 56.06 105 GLU A CA 1
ATOM 812 C C . GLU A 1 105 ? -11.616 24.078 2.157 1.00 56.06 105 GLU A C 1
ATOM 814 O O . GLU A 1 105 ? -12.826 23.991 1.927 1.00 56.06 105 GLU A O 1
ATOM 819 N N . SER A 1 106 ? -10.708 23.453 1.407 1.00 59.84 106 SER A N 1
ATOM 820 C CA . SER A 1 106 ? -11.077 22.547 0.317 1.00 59.84 106 SER A CA 1
ATOM 821 C C . SER A 1 106 ? -12.008 21.429 0.816 1.00 59.84 106 SER A C 1
ATOM 823 O O . SER A 1 106 ? -11.859 20.941 1.936 1.00 59.84 106 SER A O 1
ATOM 825 N N . LEU A 1 107 ? -12.953 20.972 -0.013 1.00 62.16 107 LEU A N 1
ATOM 826 C CA . LEU A 1 107 ? -13.843 19.855 0.345 1.00 62.16 107 LEU A CA 1
ATOM 827 C C . LEU A 1 107 ? -13.049 18.622 0.820 1.00 62.16 107 LEU A C 1
ATOM 829 O O . LEU A 1 107 ? -13.447 17.951 1.767 1.00 62.16 107 LEU A O 1
ATOM 833 N N . SER A 1 108 ? -11.891 18.364 0.210 1.00 58.81 108 SER A N 1
ATOM 834 C CA . SER A 1 108 ? -10.996 17.260 0.565 1.00 58.81 108 SER A CA 1
ATOM 835 C C . SER A 1 108 ? -10.407 17.401 1.971 1.00 58.81 108 SER A C 1
ATOM 837 O O . SER A 1 108 ? -10.415 16.433 2.730 1.00 58.81 108 SER A O 1
ATOM 839 N N . SER A 1 109 ? -9.938 18.595 2.356 1.00 63.34 109 SER A N 1
ATOM 840 C CA . SER A 1 109 ? -9.460 18.839 3.723 1.00 63.34 109 SER A CA 1
ATOM 841 C C . SER A 1 109 ? -10.603 18.724 4.729 1.00 63.34 109 SER A C 1
ATOM 843 O O . SER A 1 109 ? -10.423 18.082 5.760 1.00 63.34 109 SER A O 1
ATOM 845 N N . GLN A 1 110 ? -11.797 19.229 4.398 1.00 64.88 110 GLN A N 1
ATOM 846 C CA . GLN A 1 110 ? -12.984 19.069 5.244 1.00 64.88 110 GLN A CA 1
ATOM 847 C C . GLN A 1 110 ? -13.350 17.594 5.444 1.00 64.88 110 GLN A C 1
ATOM 849 O O . GLN A 1 110 ? -13.622 17.194 6.570 1.00 64.88 110 GLN A O 1
ATOM 854 N N . ILE A 1 111 ? -13.313 16.761 4.397 1.00 68.38 111 ILE A N 1
ATOM 855 C CA . ILE A 1 111 ? -13.566 15.315 4.515 1.00 68.38 111 ILE A CA 1
ATOM 856 C C . ILE A 1 111 ? -12.570 14.674 5.487 1.00 68.38 111 ILE A C 1
ATOM 858 O O . ILE A 1 111 ? -12.987 13.947 6.386 1.00 68.38 111 ILE A O 1
ATOM 862 N N . VAL A 1 112 ? -11.274 14.972 5.361 1.00 69.00 112 VAL A N 1
ATOM 863 C CA . VAL A 1 112 ? -10.245 14.436 6.268 1.00 69.00 112 VAL A CA 1
ATOM 864 C C . VAL A 1 112 ? -10.468 14.914 7.705 1.00 69.00 112 VAL A C 1
ATOM 866 O O . VAL A 1 112 ? -10.425 14.095 8.623 1.00 69.00 112 VAL A O 1
ATOM 869 N N . TYR A 1 113 ? -10.762 16.202 7.910 1.00 71.44 113 TYR A N 1
ATOM 870 C CA . TYR A 1 113 ? -11.081 16.747 9.232 1.00 71.44 113 TYR A CA 1
ATOM 871 C C . TYR A 1 113 ? -12.321 16.084 9.837 1.00 71.44 113 TYR A C 1
ATOM 873 O O . TYR A 1 113 ? -12.271 15.647 10.983 1.00 71.44 113 TYR A O 1
ATOM 881 N N . ARG A 1 114 ? -13.405 15.919 9.068 1.00 73.25 114 ARG A N 1
ATOM 882 C CA . ARG A 1 114 ? -14.621 15.237 9.536 1.00 73.25 114 ARG A CA 1
ATOM 883 C C . ARG A 1 114 ? -14.366 13.768 9.854 1.00 73.25 114 ARG A C 1
ATOM 885 O O . ARG A 1 114 ? -14.850 13.284 10.870 1.00 73.25 114 ARG A O 1
ATOM 892 N N . LEU A 1 115 ? -13.587 13.055 9.040 1.00 76.62 115 LEU A N 1
ATOM 893 C CA . LEU A 1 115 ? -13.207 11.669 9.332 1.00 76.62 115 LEU A CA 1
ATOM 894 C C . LEU A 1 115 ? -12.364 11.572 10.615 1.00 76.62 115 LEU A C 1
ATOM 896 O O . LEU A 1 115 ? -12.560 10.641 11.397 1.00 76.62 115 LEU A O 1
ATOM 900 N N . ASP A 1 116 ? -11.474 12.535 10.872 1.00 74.88 116 ASP A N 1
ATOM 901 C CA . ASP A 1 116 ? -10.692 12.600 12.113 1.00 74.88 116 ASP A CA 1
ATOM 902 C C . ASP A 1 116 ? -11.545 12.958 13.345 1.00 74.88 116 ASP A C 1
ATOM 904 O O . ASP A 1 116 ? -11.377 12.375 14.421 1.00 74.88 116 ASP A O 1
ATOM 908 N N . GLU A 1 117 ? -12.503 13.873 13.196 1.00 75.06 117 GLU A N 1
ATOM 909 C CA . GLU A 1 117 ? -13.487 14.198 14.233 1.00 75.06 117 GLU A CA 1
ATOM 910 C C . GLU A 1 117 ? -14.342 12.977 14.577 1.00 75.06 117 GLU A C 1
ATOM 912 O O . GLU A 1 117 ? -14.436 12.603 15.747 1.00 75.06 117 GLU A O 1
ATOM 917 N N . ILE A 1 118 ? -14.903 12.300 13.567 1.00 79.56 118 ILE A N 1
ATOM 918 C CA . ILE A 1 118 ? -15.687 11.071 13.751 1.00 79.56 118 ILE A CA 1
ATOM 919 C C . ILE A 1 118 ? -14.824 10.013 14.446 1.00 79.56 118 ILE A C 1
ATOM 921 O O . ILE A 1 118 ? -15.262 9.414 15.430 1.00 79.56 118 ILE A O 1
ATOM 925 N N . ARG A 1 119 ? -13.574 9.823 14.004 1.00 79.25 119 ARG A N 1
ATOM 926 C CA . ARG A 1 119 ? -12.617 8.919 14.655 1.00 79.25 119 ARG A CA 1
ATOM 927 C C . ARG A 1 119 ? -12.441 9.262 16.133 1.00 79.25 119 ARG A C 1
ATOM 929 O O . ARG A 1 119 ? -12.437 8.370 16.977 1.00 79.25 119 ARG A O 1
ATOM 936 N N . THR A 1 120 ? -12.294 10.540 16.460 1.00 78.94 120 THR A N 1
ATOM 937 C CA . THR A 1 120 ? -12.100 11.005 17.838 1.00 78.94 120 THR A CA 1
ATOM 938 C C . THR A 1 120 ? -13.342 10.766 18.697 1.00 78.94 120 THR A C 1
ATOM 940 O O . THR A 1 120 ? -13.223 10.258 19.812 1.00 78.94 120 THR A O 1
ATOM 943 N N . VAL A 1 121 ? -14.536 11.043 18.171 1.00 82.75 121 VAL A N 1
ATOM 944 C CA . VAL A 1 121 ? -15.810 10.755 18.851 1.00 82.75 121 VAL A CA 1
ATOM 945 C C . VAL A 1 121 ? -15.960 9.257 19.117 1.00 82.75 121 VAL A C 1
ATOM 947 O O . VAL A 1 121 ? -16.309 8.853 20.226 1.00 82.75 121 VAL A O 1
ATOM 950 N N . LEU A 1 122 ? -15.633 8.415 18.138 1.00 84.00 122 LEU A N 1
ATOM 951 C CA . LEU A 1 122 ? -15.707 6.963 18.289 1.00 84.00 122 LEU A CA 1
ATOM 952 C C . LEU A 1 122 ? -14.673 6.420 19.284 1.00 84.00 122 LEU A C 1
ATOM 954 O O . LEU A 1 122 ? -14.970 5.471 20.011 1.00 84.00 122 LEU A O 1
ATOM 958 N N . LYS A 1 123 ? -13.492 7.042 19.398 1.00 81.31 123 LYS A N 1
ATOM 959 C CA . LYS A 1 123 ? -12.535 6.733 20.473 1.00 81.31 123 LYS A CA 1
ATOM 960 C C . LYS A 1 123 ? -13.134 7.011 21.849 1.00 81.31 123 LYS A C 1
ATOM 962 O O . LYS A 1 123 ? -13.107 6.134 22.705 1.00 81.31 123 LYS A O 1
ATOM 967 N N . VAL A 1 124 ? -13.725 8.191 22.050 1.00 83.50 124 VAL A N 1
ATOM 968 C CA . VAL A 1 124 ? -14.416 8.548 23.305 1.00 83.50 124 VAL A CA 1
ATOM 969 C C . VAL A 1 124 ? -15.520 7.539 23.624 1.00 83.50 124 VAL A C 1
ATOM 971 O O . VAL A 1 124 ? -15.607 7.040 24.744 1.00 83.50 124 VAL A O 1
ATOM 974 N N . LEU A 1 125 ? -16.324 7.186 22.624 1.00 85.06 125 LEU A N 1
ATOM 975 C CA . LEU A 1 125 ? -17.385 6.200 22.765 1.00 85.06 125 LEU A CA 1
ATOM 976 C C . LEU A 1 125 ? -16.847 4.818 23.162 1.00 85.06 125 LEU A C 1
ATOM 978 O O . LEU A 1 125 ? -17.409 4.185 24.049 1.00 85.06 125 LEU A O 1
ATOM 982 N N . SER A 1 126 ? -15.727 4.387 22.578 1.00 82.06 126 SER A N 1
ATOM 983 C CA . SER A 1 126 ? -15.059 3.123 22.924 1.00 82.06 126 SER A CA 1
ATOM 984 C C . SER A 1 126 ? -14.643 3.078 24.397 1.00 82.06 126 SER A C 1
ATOM 986 O O . SER A 1 126 ? -14.748 2.045 25.054 1.00 82.06 126 SER A O 1
ATOM 988 N N . PHE A 1 127 ? -14.203 4.212 24.947 1.00 81.88 127 PHE A N 1
ATOM 989 C CA . PHE A 1 127 ? -13.867 4.326 26.365 1.00 81.88 127 PHE A CA 1
ATOM 990 C C . PHE A 1 127 ? -15.099 4.236 27.274 1.00 81.88 127 PHE A C 1
ATOM 992 O O . PHE A 1 127 ? -15.050 3.577 28.315 1.00 81.88 127 PHE A O 1
ATOM 999 N N . ILE A 1 128 ? -16.212 4.855 26.872 1.00 85.06 128 ILE A N 1
ATOM 1000 C CA . ILE A 1 128 ? -17.496 4.748 27.582 1.00 85.06 128 ILE A CA 1
ATOM 1001 C C . ILE A 1 128 ? -17.993 3.294 27.553 1.00 85.06 128 ILE A C 1
ATOM 1003 O O . ILE A 1 128 ? -18.405 2.764 28.584 1.00 85.06 128 ILE A O 1
ATOM 1007 N N . GLU A 1 129 ? -17.886 2.627 26.403 1.00 82.75 129 GLU A N 1
ATOM 1008 C CA . GLU A 1 129 ? -18.211 1.208 26.213 1.00 82.75 129 GLU A CA 1
ATOM 1009 C C . GLU A 1 129 ? -17.421 0.299 27.155 1.00 82.75 129 GLU A C 1
ATOM 1011 O O . GLU A 1 129 ? -18.008 -0.504 27.887 1.00 82.75 129 GLU A O 1
ATOM 1016 N N . ALA A 1 130 ? -16.098 0.471 27.189 1.00 81.56 130 ALA A N 1
ATOM 1017 C CA . ALA A 1 130 ? -15.220 -0.289 28.069 1.00 81.56 130 ALA A CA 1
ATOM 1018 C C . ALA A 1 130 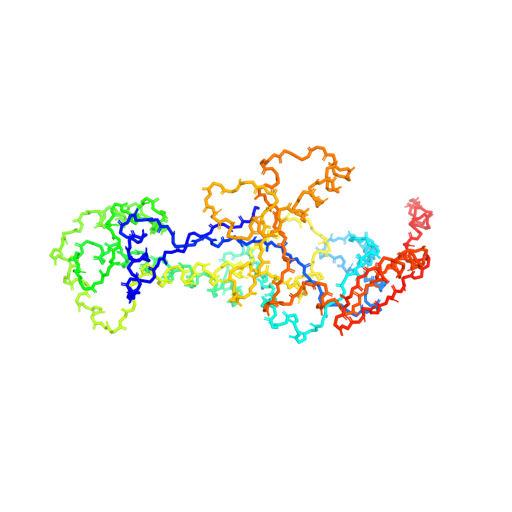? -15.578 -0.076 29.551 1.00 81.56 130 ALA A C 1
ATOM 1020 O O . ALA A 1 130 ? -15.620 -1.033 30.326 1.00 81.56 130 ALA A O 1
ATOM 1021 N N . ARG A 1 131 ? -15.912 1.161 29.956 1.00 84.12 131 ARG A N 1
ATOM 1022 C CA . ARG A 1 131 ? -16.336 1.474 31.335 1.00 84.12 131 ARG A CA 1
ATOM 1023 C C . ARG A 1 131 ? -17.704 0.914 31.699 1.00 84.12 131 ARG A C 1
ATOM 1025 O O . ARG A 1 131 ? -17.909 0.545 32.858 1.00 84.12 131 ARG A O 1
ATOM 1032 N N . ALA A 1 132 ? -18.626 0.827 30.744 1.00 83.69 132 ALA A N 1
ATOM 1033 C CA . ALA A 1 132 ? -19.937 0.219 30.952 1.00 83.69 132 ALA A CA 1
ATOM 1034 C C . ALA A 1 132 ? -19.849 -1.304 31.197 1.00 83.69 132 ALA A C 1
ATOM 1036 O O . ALA A 1 132 ? -20.782 -1.876 31.763 1.00 83.69 132 ALA A O 1
ATOM 1037 N N . ASN A 1 133 ? -18.726 -1.943 30.825 1.00 74.19 133 ASN A N 1
ATOM 1038 C CA . ASN A 1 133 ? -18.431 -3.366 31.041 1.00 74.19 133 ASN A CA 1
ATOM 1039 C C . ASN A 1 133 ? -19.554 -4.293 30.536 1.00 74.19 133 ASN A C 1
ATOM 1041 O O . ASN A 1 133 ? -20.041 -5.198 31.226 1.00 74.19 133 ASN A O 1
ATOM 1045 N N . LEU A 1 134 ? -20.027 -4.020 29.322 1.00 67.62 134 LEU A N 1
ATOM 1046 C CA . LEU A 1 134 ? -21.117 -4.763 28.710 1.00 67.62 134 LEU A CA 1
ATOM 1047 C C . LEU A 1 134 ? -20.588 -6.083 28.152 1.00 67.62 134 LEU A C 1
ATOM 1049 O O . LEU A 1 134 ? -20.053 -6.123 27.053 1.00 67.62 134 LEU A O 1
ATOM 1053 N N . LYS A 1 135 ? -20.819 -7.186 28.874 1.00 63.47 135 LYS A N 1
ATOM 1054 C CA . LYS A 1 135 ? -20.415 -8.554 28.477 1.00 63.47 135 LYS A CA 1
ATOM 1055 C C . LYS A 1 135 ? -20.834 -8.982 27.057 1.00 63.47 135 LYS A C 1
ATOM 1057 O O . LYS A 1 135 ? -20.329 -9.980 26.562 1.00 63.47 135 LYS A O 1
ATOM 1062 N N . LYS A 1 136 ? -21.796 -8.284 26.440 1.00 58.97 136 LYS A N 1
ATOM 1063 C CA . LYS A 1 136 ? -22.338 -8.574 25.102 1.00 58.97 136 LYS A CA 1
ATOM 1064 C C . LYS A 1 136 ? -21.442 -8.110 23.953 1.00 58.97 136 LYS A C 1
ATOM 1066 O O . LYS A 1 136 ? -21.538 -8.666 22.868 1.00 58.97 136 LYS A O 1
ATOM 1071 N N . LEU A 1 137 ? -20.621 -7.092 24.174 1.00 57.22 137 LEU A N 1
ATOM 1072 C CA . LEU A 1 137 ? -19.693 -6.571 23.182 1.00 57.22 137 LEU A CA 1
ATOM 1073 C C . LEU A 1 137 ? -18.310 -6.954 23.698 1.00 57.22 137 LEU A C 1
ATOM 1075 O O . LEU A 1 137 ? -17.965 -6.571 24.812 1.00 57.22 137 LEU A O 1
ATOM 1079 N N . SER A 1 138 ? -17.535 -7.748 22.958 1.00 62.81 138 SER A N 1
ATOM 1080 C CA . SER A 1 138 ? -16.163 -8.115 23.348 1.00 62.81 138 SER A CA 1
ATOM 1081 C C . SER A 1 138 ? -15.244 -6.885 23.241 1.00 62.81 138 SER A C 1
ATOM 1083 O O . SER A 1 138 ? -14.403 -6.784 22.353 1.00 62.81 138 SER A O 1
ATOM 1085 N N . VAL A 1 139 ? -15.475 -5.883 24.090 1.00 64.94 139 VAL A N 1
ATOM 1086 C CA . VAL A 1 139 ? -14.758 -4.608 24.107 1.00 64.94 139 VAL A CA 1
ATOM 1087 C C . VAL A 1 139 ? -13.499 -4.780 24.959 1.00 64.94 139 VAL A C 1
ATOM 1089 O O . VAL A 1 139 ? -13.596 -5.300 26.074 1.00 64.94 139 VAL A O 1
ATOM 1092 N N . PRO A 1 140 ? -12.321 -4.351 24.471 1.00 69.19 140 PRO A N 1
ATOM 1093 C CA . PRO A 1 140 ? -11.113 -4.293 25.288 1.00 69.19 140 PRO A CA 1
ATOM 1094 C C . PRO A 1 140 ? -11.330 -3.467 26.565 1.00 69.19 140 PRO A C 1
ATOM 1096 O O . PRO A 1 140 ? -12.136 -2.535 26.581 1.00 69.19 140 PRO A O 1
ATOM 1099 N N . SER A 1 141 ? -10.594 -3.773 27.637 1.00 75.44 141 SER A N 1
ATOM 1100 C CA . SER A 1 141 ? -10.691 -2.985 28.871 1.00 75.44 141 SER A CA 1
ATOM 1101 C C . SER A 1 141 ? -10.241 -1.534 28.662 1.00 75.44 141 SER A C 1
ATOM 1103 O O . SER A 1 141 ? -9.553 -1.199 27.695 1.00 75.44 141 SER A O 1
ATOM 1105 N N . TYR A 1 142 ? -10.605 -0.669 29.609 1.00 74.00 142 TYR A N 1
ATOM 1106 C CA . TYR A 1 142 ? -10.216 0.741 29.614 1.00 74.00 142 TYR A CA 1
ATOM 1107 C C . TYR A 1 142 ? -8.690 0.923 29.534 1.00 74.00 142 TYR A C 1
ATOM 1109 O O . TYR A 1 142 ? -8.168 1.696 28.726 1.00 74.00 142 TYR A O 1
ATOM 1117 N N . GLU A 1 143 ? -7.969 0.166 30.357 1.00 75.75 143 GLU A N 1
ATOM 1118 C CA . GLU A 1 143 ? -6.509 0.140 30.402 1.00 75.75 143 GLU A CA 1
ATOM 1119 C C . GLU A 1 143 ? -5.965 -0.321 29.053 1.00 75.75 143 GLU A C 1
ATOM 1121 O O . GLU A 1 143 ? -5.053 0.298 28.505 1.00 75.75 143 GLU A O 1
ATOM 1126 N N . ARG A 1 144 ? -6.599 -1.336 28.453 1.00 70.00 144 ARG A N 1
ATOM 1127 C CA . ARG A 1 144 ? -6.138 -1.882 27.184 1.00 70.00 144 ARG A CA 1
ATOM 1128 C C . ARG A 1 144 ? -6.303 -0.915 26.019 1.00 70.00 144 ARG A C 1
ATOM 1130 O O . ARG A 1 144 ? -5.394 -0.807 25.201 1.00 70.00 144 ARG A O 1
ATOM 1137 N N . LEU A 1 145 ? -7.417 -0.184 25.947 1.00 73.62 145 LEU A N 1
ATOM 1138 C CA . LEU A 1 145 ? -7.597 0.883 24.954 1.00 73.62 145 LEU A CA 1
ATOM 1139 C C . LEU A 1 145 ? -6.494 1.950 25.084 1.00 73.62 145 LEU A C 1
ATOM 1141 O O . LEU A 1 145 ? -5.986 2.467 24.089 1.00 73.62 145 LEU A O 1
ATOM 1145 N N . THR A 1 146 ? -6.066 2.248 26.308 1.00 74.31 146 THR A N 1
ATOM 1146 C CA . THR A 1 146 ? -4.972 3.197 26.545 1.00 74.31 146 THR A CA 1
ATOM 1147 C C . THR A 1 146 ? -3.635 2.654 26.030 1.00 74.31 146 THR A C 1
ATOM 1149 O O . THR A 1 146 ? -2.926 3.358 25.311 1.00 74.31 146 THR A O 1
ATOM 1152 N N . GLU A 1 147 ? -3.319 1.389 26.320 1.00 70.81 147 GLU A N 1
ATOM 1153 C CA . GLU A 1 147 ? -2.080 0.723 25.883 1.00 70.81 147 GLU A CA 1
ATOM 1154 C C . GLU A 1 147 ? -1.936 0.652 24.356 1.00 70.81 147 GLU A C 1
ATOM 1156 O O . GLU A 1 147 ? -0.838 0.831 23.832 1.00 70.81 147 GLU A O 1
ATOM 1161 N N . ILE A 1 148 ? -3.035 0.436 23.626 1.00 62.00 148 ILE A N 1
ATOM 1162 C CA . ILE A 1 148 ? -3.021 0.362 22.153 1.00 62.00 148 ILE A CA 1
ATOM 1163 C C . ILE A 1 148 ? -3.077 1.741 21.474 1.00 62.00 148 ILE A C 1
ATOM 1165 O O . ILE A 1 148 ? -3.215 1.827 20.255 1.00 62.00 148 ILE A O 1
ATOM 1169 N N . GLY A 1 149 ? -2.990 2.837 22.237 1.00 66.31 149 GLY A N 1
ATOM 1170 C CA . GLY A 1 149 ? -2.994 4.196 21.688 1.00 66.31 149 GLY A CA 1
ATOM 1171 C C . GLY A 1 149 ? -4.360 4.657 21.159 1.00 66.31 149 GLY A C 1
ATOM 1172 O O . GLY A 1 149 ? -4.443 5.616 20.384 1.00 66.31 149 GLY A O 1
ATOM 1173 N N . MET A 1 150 ? -5.454 4.027 21.603 1.00 67.56 150 MET A N 1
ATOM 1174 C CA . MET A 1 150 ? -6.837 4.402 21.267 1.00 67.56 150 MET A CA 1
ATOM 1175 C C . MET A 1 150 ? -7.305 5.685 21.980 1.00 67.56 150 MET A C 1
ATOM 1177 O O . MET A 1 150 ? -8.482 6.024 21.939 1.00 67.56 150 MET A O 1
ATOM 1181 N N . VAL A 1 151 ? -6.391 6.445 22.585 1.00 71.75 151 VAL A N 1
ATOM 1182 C CA . VAL A 1 151 ? -6.673 7.681 23.323 1.00 71.75 151 VAL A CA 1
ATOM 1183 C C . VAL A 1 151 ? -7.234 8.757 22.374 1.00 71.75 151 VAL A C 1
ATOM 1185 O O . VAL A 1 151 ? -6.689 8.936 21.270 1.00 71.75 151 VAL A O 1
ATOM 1188 N N . PRO A 1 152 ? -8.324 9.460 22.746 1.00 70.88 152 PRO A N 1
ATOM 1189 C CA . PRO A 1 152 ? -8.812 10.610 21.997 1.00 70.88 152 PRO A CA 1
ATOM 1190 C C . PRO A 1 152 ? -7.693 11.643 21.850 1.00 70.88 152 PRO A C 1
ATOM 1192 O O . PRO A 1 152 ? -7.004 11.968 22.817 1.00 70.88 152 PRO A O 1
ATOM 1195 N N . LYS A 1 153 ? -7.504 12.171 20.638 1.00 66.31 153 LYS A N 1
ATOM 1196 C CA . LYS A 1 153 ? -6.799 13.448 20.507 1.00 66.31 153 LYS A CA 1
ATOM 1197 C C . LYS A 1 153 ? -7.701 14.491 21.174 1.00 66.31 153 LYS A C 1
ATOM 1199 O O . LYS A 1 153 ? -8.907 14.423 20.984 1.00 66.31 153 LYS A O 1
ATOM 1204 N N . TYR A 1 154 ? -7.108 15.426 21.910 1.00 62.03 154 TYR A N 1
ATOM 1205 C CA . TYR A 1 154 ? -7.726 16.594 22.560 1.00 62.03 154 TYR A CA 1
ATOM 1206 C C . TYR A 1 154 ? -8.063 16.506 24.062 1.00 62.03 154 TYR A C 1
ATOM 1208 O O . TYR A 1 154 ? -8.468 15.482 24.604 1.00 62.03 154 TYR A O 1
ATOM 1216 N N . GLU A 1 155 ? -7.822 17.673 24.678 1.00 62.41 155 GLU A N 1
ATOM 1217 C CA . GLU A 1 155 ? -8.147 18.199 26.008 1.00 62.41 155 GLU A CA 1
ATOM 1218 C C . GLU A 1 155 ? -8.090 17.236 27.205 1.00 62.41 155 GLU A C 1
ATOM 1220 O O . GLU A 1 155 ? -9.007 16.459 27.463 1.00 62.41 155 GLU A O 1
ATOM 1225 N N . ALA A 1 156 ? -7.057 17.407 28.043 1.00 72.56 156 ALA A N 1
ATOM 1226 C CA . ALA A 1 156 ? -6.934 16.761 29.355 1.00 72.56 156 ALA A CA 1
ATOM 1227 C C . ALA A 1 156 ? -8.237 16.781 30.196 1.00 72.56 156 ALA A C 1
ATOM 1229 O O . ALA A 1 156 ? -8.547 15.764 30.815 1.00 72.56 156 ALA A O 1
ATOM 1230 N N . PRO A 1 157 ? -9.067 17.848 30.171 1.00 79.12 157 PRO A N 1
ATOM 1231 C CA . PRO A 1 157 ? -10.392 17.833 30.797 1.00 79.12 157 PRO A CA 1
ATOM 1232 C C . PRO A 1 157 ? -11.353 16.730 30.325 1.00 79.12 157 PRO A C 1
ATOM 1234 O O . PRO A 1 157 ? -12.183 16.270 31.105 1.00 79.12 157 PRO A O 1
ATOM 1237 N N . VAL A 1 158 ? -11.314 16.323 29.054 1.00 77.38 158 VAL A N 1
ATOM 1238 C CA . VAL A 1 158 ? -12.158 15.236 28.527 1.00 77.38 158 VAL A CA 1
ATOM 1239 C C . VAL A 1 158 ? -11.640 13.891 29.023 1.00 77.38 158 VAL A C 1
ATOM 1241 O O . VAL A 1 158 ? -12.418 13.091 29.535 1.00 77.38 158 VAL A O 1
ATOM 1244 N N . VAL A 1 159 ? -10.326 13.673 28.947 1.00 77.50 159 VAL A N 1
ATOM 1245 C CA . VAL A 1 159 ? -9.679 12.447 29.438 1.00 77.50 159 VAL A CA 1
ATOM 1246 C C . VAL A 1 159 ? -9.922 12.257 30.938 1.00 77.50 159 VAL A C 1
ATOM 1248 O O . VAL A 1 159 ? -10.288 11.165 31.364 1.00 77.50 159 VAL A O 1
ATOM 1251 N N . ASN A 1 160 ? -9.816 13.323 31.735 1.00 82.25 160 ASN A N 1
ATOM 1252 C CA . ASN A 1 160 ? -10.104 13.278 33.171 1.00 82.25 160 ASN A CA 1
ATOM 1253 C C . ASN A 1 160 ? -11.567 12.903 33.443 1.00 82.25 160 ASN A C 1
ATOM 1255 O O . ASN A 1 160 ? -11.831 11.978 34.203 1.00 82.25 160 ASN A O 1
ATOM 1259 N N . ARG A 1 161 ? -12.520 13.526 32.737 1.00 83.75 161 ARG A N 1
ATOM 1260 C CA . ARG A 1 161 ? -13.945 13.177 32.861 1.00 83.75 161 ARG A CA 1
ATOM 1261 C C . ARG A 1 161 ? -14.245 11.728 32.465 1.00 83.75 161 ARG A C 1
ATOM 1263 O O . ARG A 1 161 ? -15.129 11.117 33.055 1.00 83.75 161 ARG A O 1
ATOM 1270 N N . LEU A 1 162 ? -13.524 11.175 31.488 1.00 82.44 162 LEU A N 1
ATOM 1271 C CA . LEU A 1 162 ? -13.635 9.761 31.117 1.00 82.44 162 LEU A CA 1
ATOM 1272 C C . LEU A 1 162 ? -13.046 8.833 32.188 1.00 82.44 162 LEU A C 1
ATOM 1274 O O . LEU A 1 162 ? -13.645 7.800 32.485 1.00 82.44 162 LEU A O 1
ATOM 1278 N N . ASN A 1 163 ? -11.916 9.207 32.797 1.00 81.06 163 ASN A N 1
ATOM 1279 C CA . ASN A 1 163 ? -11.320 8.468 33.916 1.00 81.06 163 ASN A CA 1
ATOM 1280 C C . ASN A 1 163 ? -12.266 8.402 35.127 1.00 81.06 163 ASN A C 1
ATOM 1282 O O . ASN A 1 163 ? -12.388 7.341 35.750 1.00 81.06 163 ASN A O 1
ATOM 1286 N N . ASP A 1 164 ? -12.951 9.511 35.410 1.00 87.25 164 ASP A N 1
ATOM 1287 C CA 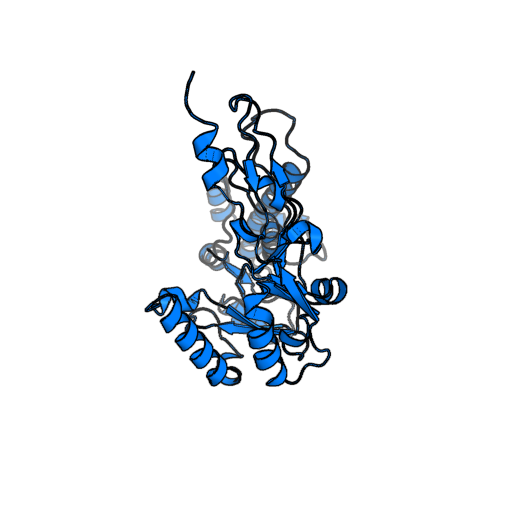. ASP A 1 164 ? -13.872 9.672 36.542 1.00 87.25 164 ASP A CA 1
ATOM 1288 C C . ASP A 1 164 ? -15.253 9.038 36.294 1.00 87.25 164 ASP A C 1
ATOM 1290 O O . ASP A 1 164 ? -16.093 8.969 37.196 1.00 87.25 164 ASP A O 1
ATOM 1294 N N . LEU A 1 165 ? -15.516 8.556 35.075 1.00 86.31 165 LEU A N 1
ATOM 1295 C CA . LEU A 1 165 ? -16.810 8.001 34.708 1.00 86.31 165 LEU A CA 1
ATOM 1296 C C . LEU A 1 165 ? -17.053 6.660 35.418 1.00 86.31 165 LEU A C 1
ATOM 1298 O O . LEU A 1 165 ? -16.323 5.678 35.230 1.00 86.31 165 LEU A O 1
ATOM 1302 N N . THR A 1 166 ? -18.123 6.605 36.214 1.00 87.56 166 THR A N 1
ATOM 1303 C CA . THR A 1 166 ? -18.554 5.373 36.887 1.00 87.56 166 THR A CA 1
ATOM 1304 C C . THR A 1 166 ? -19.178 4.398 35.886 1.00 87.56 166 THR A C 1
ATOM 1306 O O . THR A 1 166 ? -19.834 4.818 34.933 1.00 87.56 166 THR A O 1
ATOM 1309 N N . SER A 1 167 ? -19.067 3.084 36.115 1.00 85.38 167 SER A N 1
ATOM 1310 C CA . SER A 1 167 ? -19.705 2.087 35.233 1.00 85.38 167 SER A CA 1
ATOM 1311 C C . SER A 1 167 ? -21.219 2.262 35.119 1.00 85.38 167 SER A C 1
ATOM 1313 O O . SER A 1 167 ? -21.795 2.002 34.065 1.00 85.38 167 SER A O 1
ATOM 1315 N N . ARG A 1 168 ? -21.880 2.728 36.187 1.00 87.00 168 ARG A N 1
ATOM 1316 C CA . ARG A 1 168 ? -23.327 2.978 36.182 1.00 87.00 168 ARG A CA 1
ATOM 1317 C C . ARG A 1 168 ? -23.690 4.117 35.235 1.00 87.00 168 ARG A C 1
ATOM 1319 O O . ARG A 1 168 ? -24.660 3.990 34.493 1.00 87.00 168 ARG A O 1
ATOM 1326 N N . ASP A 1 169 ? -22.947 5.216 35.274 1.00 87.75 169 ASP A N 1
ATOM 1327 C CA . ASP A 1 169 ? -23.229 6.372 34.424 1.00 87.75 169 ASP A CA 1
ATOM 1328 C C . ASP A 1 169 ? -22.763 6.135 32.987 1.00 87.75 169 ASP A C 1
ATOM 1330 O O . ASP A 1 169 ? -23.490 6.478 32.058 1.00 87.75 169 ASP A O 1
ATOM 1334 N N . ALA A 1 170 ? -21.642 5.432 32.796 1.00 85.25 170 ALA A N 1
ATOM 1335 C CA . ALA A 1 170 ? -21.208 4.948 31.488 1.00 85.25 170 ALA A CA 1
ATOM 1336 C C . ALA A 1 170 ? -22.287 4.090 30.818 1.00 85.25 170 ALA A C 1
ATOM 1338 O O . ALA A 1 170 ? -22.604 4.305 29.652 1.00 85.25 170 ALA A O 1
ATOM 1339 N N . LYS A 1 171 ? -22.906 3.173 31.573 1.00 83.50 171 LYS A N 1
ATOM 1340 C CA . LYS A 1 171 ? -24.006 2.351 31.068 1.00 83.50 171 LYS A CA 1
ATOM 1341 C C . LYS A 1 171 ? -25.218 3.192 30.669 1.00 83.50 171 LYS A C 1
ATOM 1343 O O . LYS A 1 171 ? -25.713 3.017 29.570 1.00 83.50 171 LYS A O 1
ATOM 1348 N N . LYS A 1 172 ? -25.654 4.146 31.501 1.00 85.44 172 LYS A N 1
ATOM 1349 C CA . LYS A 1 172 ? -26.775 5.038 31.139 1.00 85.44 172 LYS A CA 1
ATOM 1350 C C . LYS A 1 172 ? -26.501 5.818 29.856 1.00 85.44 172 LYS A C 1
ATOM 1352 O O . LYS A 1 172 ? -27.399 5.966 29.042 1.00 85.44 172 LYS A O 1
ATOM 1357 N N . ILE A 1 173 ? -25.282 6.341 29.704 1.00 83.50 173 ILE A N 1
ATOM 1358 C CA . ILE A 1 173 ? -24.881 7.062 28.493 1.00 83.50 173 ILE A CA 1
ATOM 1359 C C . ILE A 1 173 ? -24.900 6.106 27.305 1.00 83.50 173 ILE A C 1
ATOM 1361 O O . ILE A 1 173 ? -25.458 6.453 26.273 1.00 83.50 173 ILE A O 1
ATOM 1365 N N . PHE A 1 174 ? -24.337 4.905 27.455 1.00 77.75 174 PHE A N 1
ATOM 1366 C CA . PHE A 1 174 ? -24.327 3.892 26.404 1.00 77.75 174 PHE A CA 1
ATOM 1367 C C . PHE A 1 174 ? -25.742 3.468 25.987 1.00 77.75 174 PHE A C 1
ATOM 1369 O O . PHE A 1 174 ? -25.995 3.355 24.794 1.00 77.75 174 PHE A O 1
ATOM 1376 N N . ASP A 1 175 ? -26.662 3.285 26.937 1.00 81.50 175 ASP A N 1
ATOM 1377 C CA . ASP A 1 175 ? -28.045 2.869 26.675 1.00 81.50 175 ASP A CA 1
ATOM 1378 C C . ASP A 1 175 ? -28.801 3.899 25.798 1.00 81.50 175 ASP A C 1
ATOM 1380 O O . ASP A 1 175 ? -29.748 3.544 25.103 1.00 81.50 175 ASP A O 1
ATOM 1384 N N . LEU A 1 176 ? -28.363 5.169 25.748 1.00 81.12 176 LEU A N 1
ATOM 1385 C CA . LEU A 1 176 ? -28.900 6.175 24.810 1.00 81.12 176 LEU A CA 1
ATOM 1386 C C . LEU A 1 176 ? -28.489 5.929 23.348 1.00 81.12 176 LEU A C 1
ATOM 1388 O O . LEU A 1 176 ? -29.069 6.518 22.438 1.00 81.12 176 LEU A O 1
ATOM 1392 N N . PHE A 1 177 ? -27.486 5.082 23.127 1.00 70.38 177 PHE A N 1
ATOM 1393 C CA . PHE A 1 177 ? -26.979 4.680 21.818 1.00 70.38 177 PHE A CA 1
ATOM 1394 C C . PHE A 1 177 ? -27.296 3.210 21.499 1.00 70.38 177 PHE A C 1
ATOM 1396 O O . PHE A 1 177 ? -26.664 2.645 20.601 1.00 70.38 177 PHE A O 1
ATOM 1403 N N . ASP A 1 178 ? -28.238 2.592 22.225 1.00 66.75 178 ASP A N 1
ATOM 1404 C CA . ASP A 1 178 ? -28.638 1.189 22.057 1.00 66.75 178 ASP A CA 1
ATOM 1405 C C . ASP A 1 178 ? -29.249 0.964 20.663 1.00 66.75 178 ASP A C 1
ATOM 1407 O O . ASP A 1 178 ? -30.418 1.230 20.390 1.00 66.75 178 ASP A O 1
ATOM 1411 N N . THR A 1 179 ? -28.386 0.558 19.740 1.00 61.16 179 THR A N 1
ATOM 1412 C CA . THR A 1 179 ? -28.633 0.332 18.313 1.00 61.16 179 THR A CA 1
ATOM 1413 C C . THR A 1 179 ? -27.874 -0.935 17.908 1.00 61.16 179 THR A C 1
ATOM 1415 O O . THR A 1 179 ? -26.968 -1.353 18.634 1.00 61.16 179 THR A O 1
ATOM 1418 N N . ASP A 1 180 ? -28.182 -1.536 16.751 1.00 58.16 180 ASP A N 1
ATOM 1419 C CA . ASP A 1 180 ? -27.464 -2.701 16.181 1.00 58.16 180 ASP A CA 1
ATOM 1420 C C . ASP A 1 180 ? -26.050 -2.337 15.674 1.00 58.16 180 ASP A C 1
ATOM 1422 O O . ASP A 1 180 ? -25.649 -2.623 14.544 1.00 58.16 180 ASP A O 1
ATOM 1426 N N . ARG A 1 181 ? -25.286 -1.619 16.494 1.00 65.81 181 ARG A N 1
ATOM 1427 C CA . ARG A 1 181 ? -24.007 -1.026 16.127 1.00 65.81 181 ARG A CA 1
ATOM 1428 C C . ARG A 1 181 ? -22.840 -1.963 16.408 1.00 65.81 181 ARG A C 1
ATOM 1430 O O . ARG A 1 181 ? -22.806 -2.689 17.400 1.00 65.81 181 ARG A O 1
ATOM 1437 N N . VAL A 1 182 ? -21.829 -1.862 15.554 1.00 66.19 182 VAL A N 1
ATOM 1438 C CA . VAL A 1 182 ? -20.503 -2.433 15.801 1.00 66.19 182 VAL A CA 1
ATOM 1439 C C . VAL A 1 182 ? -19.823 -1.641 16.929 1.00 66.19 182 VAL A C 1
ATOM 1441 O O . VAL A 1 182 ? -20.063 -0.441 17.072 1.00 66.19 182 VAL A O 1
ATOM 1444 N N . ALA A 1 183 ? -18.982 -2.300 17.733 1.00 68.50 183 ALA A N 1
ATOM 1445 C CA . ALA A 1 183 ? -18.228 -1.649 18.806 1.00 68.50 183 ALA A CA 1
ATOM 1446 C C . ALA A 1 183 ? -17.422 -0.449 18.276 1.00 68.50 183 ALA A C 1
ATOM 1448 O O . ALA A 1 183 ? -16.787 -0.539 17.218 1.00 68.50 183 ALA A O 1
ATOM 1449 N N . GLY A 1 184 ? -17.413 0.662 19.022 1.00 70.50 184 GLY A N 1
ATOM 1450 C CA . GLY A 1 184 ? -16.843 1.932 18.558 1.00 70.50 184 GLY A CA 1
ATOM 1451 C C . GLY A 1 184 ? -15.377 1.820 18.137 1.00 70.50 184 GLY A C 1
ATOM 1452 O O . GLY A 1 184 ? -14.954 2.459 17.175 1.00 70.50 184 GLY A O 1
ATOM 1453 N N . TRP A 1 185 ? -14.618 0.941 18.795 1.00 65.38 185 TRP A N 1
ATOM 1454 C CA . TRP A 1 185 ? -13.193 0.759 18.530 1.00 65.38 185 TRP A CA 1
ATOM 1455 C C . TRP A 1 185 ? -12.941 0.135 17.148 1.00 65.38 185 TRP A C 1
ATOM 1457 O O . TRP A 1 185 ? -12.001 0.515 16.457 1.00 65.38 185 TRP A O 1
ATOM 1467 N N . SER A 1 186 ? -13.827 -0.753 16.689 1.00 64.88 186 SER A N 1
ATOM 1468 C CA . SER A 1 186 ? -13.734 -1.360 15.357 1.00 64.88 186 SER A CA 1
ATOM 1469 C C . SER A 1 186 ? -14.026 -0.335 14.253 1.00 64.88 186 SER A C 1
ATOM 1471 O O . SER A 1 186 ? -13.374 -0.331 13.208 1.00 64.88 186 SER A O 1
ATOM 1473 N N . LEU A 1 187 ? -14.945 0.603 14.508 1.00 74.12 187 LEU A N 1
ATOM 1474 C CA . LEU A 1 187 ? -15.198 1.726 13.602 1.00 74.12 187 LEU A CA 1
ATOM 1475 C C . LEU A 1 187 ? -13.996 2.684 13.533 1.00 74.12 187 LEU A C 1
ATOM 1477 O O . LEU A 1 187 ? -13.708 3.229 12.468 1.00 74.12 187 LEU A O 1
ATOM 1481 N N . VAL A 1 188 ? -13.257 2.858 14.636 1.00 69.44 188 VAL A N 1
ATOM 1482 C CA . VAL A 1 188 ? -11.995 3.620 14.645 1.00 69.44 188 VAL A CA 1
ATOM 1483 C C . VAL A 1 188 ? -10.936 2.955 13.768 1.00 69.44 188 VAL A C 1
ATOM 1485 O O . VAL A 1 188 ? -10.284 3.658 12.996 1.00 69.44 188 VAL A O 1
ATOM 1488 N N . ASP A 1 189 ? -10.788 1.632 13.828 1.00 62.88 189 ASP A N 1
ATOM 1489 C CA . ASP A 1 189 ? -9.854 0.895 12.965 1.00 62.88 189 ASP A CA 1
ATOM 1490 C C . ASP A 1 189 ? -10.204 1.065 11.481 1.00 62.88 189 ASP A C 1
ATOM 1492 O O . ASP A 1 189 ? -9.329 1.358 10.661 1.00 62.88 189 ASP A O 1
ATOM 1496 N N . PHE A 1 190 ? -11.492 0.984 11.135 1.00 68.38 190 PHE A N 1
ATOM 1497 C CA . PHE A 1 190 ? -11.956 1.231 9.770 1.00 68.38 190 PHE A CA 1
ATOM 1498 C C . PHE A 1 190 ? -11.666 2.667 9.305 1.00 68.38 190 PHE A C 1
ATOM 1500 O O . PHE A 1 190 ? -11.194 2.881 8.188 1.00 68.38 190 PHE A O 1
ATOM 1507 N N . LEU A 1 191 ? -11.883 3.662 10.168 1.00 73.88 191 LEU A N 1
ATOM 1508 C CA . LEU A 1 191 ? -11.561 5.055 9.854 1.00 73.88 191 LEU A CA 1
ATOM 1509 C C . LEU A 1 191 ? -10.060 5.305 9.757 1.00 73.88 191 LEU A C 1
ATOM 1511 O O . LEU A 1 191 ? -9.649 6.091 8.913 1.00 73.88 191 LEU A O 1
ATOM 1515 N N . ASN A 1 192 ? -9.229 4.644 10.565 1.00 66.38 192 ASN A N 1
ATOM 1516 C CA . ASN A 1 192 ? -7.774 4.705 10.418 1.00 66.38 192 ASN A CA 1
ATOM 1517 C C . ASN A 1 192 ? -7.339 4.142 9.064 1.00 66.38 192 ASN A C 1
ATOM 1519 O O . ASN A 1 192 ? -6.509 4.752 8.393 1.00 66.38 192 ASN A O 1
ATOM 1523 N N . MET A 1 193 ? -7.939 3.029 8.633 1.00 64.62 193 MET A N 1
ATOM 1524 C CA . MET A 1 193 ? -7.705 2.475 7.302 1.00 64.62 193 MET A CA 1
ATOM 1525 C C . MET A 1 193 ? -8.115 3.471 6.208 1.00 64.62 193 MET A C 1
ATOM 1527 O O . MET A 1 193 ? -7.317 3.733 5.311 1.00 64.62 193 MET A O 1
ATOM 1531 N N . LEU A 1 194 ? -9.299 4.088 6.299 1.00 69.94 194 LEU A N 1
ATOM 1532 C CA . LEU A 1 194 ? -9.726 5.117 5.343 1.00 69.94 194 LEU A CA 1
ATOM 1533 C C . LEU A 1 194 ? -8.795 6.331 5.348 1.00 69.94 194 LEU A C 1
ATOM 1535 O O . LEU A 1 194 ? -8.359 6.761 4.288 1.00 69.94 194 LEU A O 1
ATOM 1539 N N . LEU A 1 195 ? -8.450 6.855 6.525 1.00 68.44 195 LEU A N 1
ATOM 1540 C CA . LEU A 1 195 ? -7.530 7.982 6.685 1.00 68.44 195 LEU A CA 1
ATOM 1541 C C . LEU A 1 195 ? -6.135 7.666 6.132 1.00 68.44 195 LEU A C 1
ATOM 1543 O O . LEU A 1 195 ? -5.511 8.559 5.577 1.00 68.44 195 LEU A O 1
ATOM 1547 N N . SER A 1 196 ? -5.671 6.413 6.197 1.00 60.94 196 SER A N 1
ATOM 1548 C CA . SER A 1 196 ? -4.383 6.000 5.610 1.00 60.94 196 SER A CA 1
ATOM 1549 C C . SER A 1 196 ? -4.345 6.062 4.071 1.00 60.94 196 SER A C 1
ATOM 1551 O O . SER A 1 196 ? -3.264 6.082 3.469 1.00 60.94 196 SER A O 1
ATOM 1553 N N . LEU A 1 197 ? -5.517 6.115 3.421 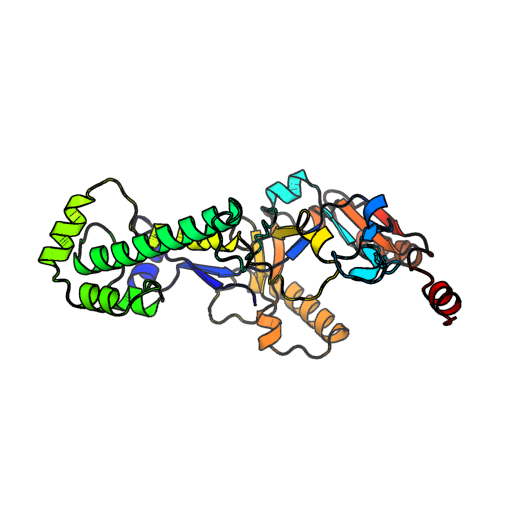1.00 62.12 197 LEU A N 1
ATOM 1554 C CA . LEU A 1 197 ? -5.635 6.373 1.982 1.00 62.12 197 LEU A CA 1
ATOM 1555 C C . LEU A 1 197 ? -5.429 7.858 1.647 1.00 62.12 197 LEU A C 1
ATOM 1557 O O . LEU A 1 197 ? -5.057 8.181 0.519 1.00 62.12 197 LEU A O 1
ATOM 1561 N N . TYR A 1 198 ? -5.636 8.753 2.617 1.00 62.75 198 TYR A N 1
ATOM 1562 C CA . TYR A 1 198 ? -5.428 10.186 2.452 1.00 62.75 198 TYR A CA 1
ATOM 1563 C C . TYR A 1 198 ? -3.986 10.550 2.800 1.00 62.75 198 TYR A C 1
ATOM 1565 O O . TYR A 1 198 ? -3.487 10.296 3.895 1.00 62.75 198 TYR A O 1
ATOM 1573 N N . GLN A 1 199 ? -3.301 11.170 1.848 1.00 58.19 199 GLN A N 1
ATOM 1574 C CA . GLN A 1 199 ? -1.913 11.581 1.998 1.00 58.19 199 GLN A CA 1
ATOM 1575 C C . GLN A 1 199 ? -1.849 13.068 2.308 1.00 58.19 199 GLN A C 1
ATOM 1577 O O . GLN A 1 199 ? -2.284 13.888 1.498 1.00 58.19 199 GLN A O 1
ATOM 1582 N N . ASN A 1 200 ? -1.247 13.418 3.446 1.00 50.28 200 ASN A N 1
ATOM 1583 C CA . ASN A 1 200 ? -0.814 14.790 3.662 1.00 50.28 200 ASN A CA 1
ATOM 1584 C C . ASN A 1 200 ? 0.403 15.034 2.761 1.00 50.28 200 ASN A C 1
ATOM 1586 O O . ASN A 1 200 ? 1.487 14.523 3.051 1.00 50.28 200 ASN A O 1
ATOM 1590 N N . ALA A 1 201 ? 0.221 15.759 1.658 1.00 47.41 201 ALA A N 1
ATOM 1591 C CA . ALA A 1 201 ? 1.354 16.309 0.928 1.00 47.41 201 ALA A CA 1
ATOM 1592 C C . ALA A 1 201 ? 1.932 17.434 1.785 1.00 47.41 201 ALA A C 1
ATOM 1594 O O . ALA A 1 201 ? 1.231 18.401 2.091 1.00 47.41 201 ALA A O 1
ATOM 1595 N N . ASP A 1 202 ? 3.190 17.301 2.199 1.00 40.62 202 ASP A N 1
ATOM 1596 C CA . ASP A 1 202 ? 3.899 18.417 2.808 1.00 40.62 202 ASP A CA 1
ATOM 1597 C C . ASP A 1 202 ? 4.134 19.450 1.703 1.00 40.62 202 ASP A C 1
ATOM 1599 O O . ASP A 1 202 ? 5.029 19.310 0.875 1.00 40.62 202 ASP A O 1
ATOM 1603 N N . SER A 1 203 ? 3.284 20.474 1.642 1.00 39.09 203 SER A N 1
ATOM 1604 C CA . SER A 1 203 ? 3.378 21.570 0.671 1.00 39.09 203 SER A CA 1
ATOM 1605 C C . SER A 1 203 ? 4.583 22.487 0.921 1.00 39.09 203 SER A C 1
ATOM 1607 O O . SER A 1 203 ? 4.631 23.592 0.390 1.00 39.09 203 SER A O 1
ATOM 1609 N N . THR A 1 204 ? 5.515 22.070 1.781 1.00 39.16 204 THR A N 1
ATOM 1610 C CA . THR A 1 204 ? 6.726 22.807 2.149 1.00 39.16 204 THR A CA 1
ATOM 1611 C C . THR A 1 204 ? 7.992 22.253 1.506 1.00 39.16 204 THR A C 1
ATOM 1613 O O . THR A 1 204 ? 9.022 22.915 1.584 1.00 39.16 204 THR A O 1
ATOM 1616 N N . ILE A 1 205 ? 7.928 21.101 0.826 1.00 39.09 205 ILE A N 1
ATOM 1617 C CA . ILE A 1 205 ? 9.017 20.679 -0.059 1.00 39.09 205 ILE A CA 1
ATOM 1618 C C . ILE A 1 205 ? 8.842 21.437 -1.376 1.00 39.09 205 ILE A C 1
ATOM 1620 O O . ILE A 1 205 ? 8.107 21.010 -2.260 1.00 39.09 205 ILE A O 1
ATOM 1624 N N . ASP A 1 206 ? 9.481 22.606 -1.400 1.00 40.44 206 ASP A N 1
ATOM 1625 C CA . ASP A 1 206 ? 10.147 23.217 -2.548 1.00 40.44 206 ASP A CA 1
ATOM 1626 C C . ASP A 1 206 ? 9.322 23.343 -3.829 1.00 40.44 206 ASP A C 1
ATOM 1628 O O . ASP A 1 206 ? 9.212 22.377 -4.565 1.00 40.44 206 ASP A O 1
ATOM 1632 N N . SER A 1 207 ? 8.810 24.556 -4.079 1.00 41.72 207 SER A N 1
ATOM 1633 C CA . SER A 1 207 ? 8.504 25.289 -5.336 1.00 41.72 207 SER A CA 1
ATOM 1634 C C . SER A 1 207 ? 8.681 24.642 -6.742 1.00 41.72 207 SER A C 1
ATOM 1636 O O . SER A 1 207 ? 8.840 25.376 -7.711 1.00 41.72 207 SER A O 1
ATOM 1638 N N . GLU A 1 208 ? 8.651 23.319 -6.903 1.00 44.19 208 GLU A N 1
ATOM 1639 C CA . GLU A 1 208 ? 8.930 22.524 -8.108 1.00 44.19 208 GLU A CA 1
ATOM 1640 C C . GLU A 1 208 ? 8.253 21.114 -8.019 1.00 44.19 208 GLU A C 1
ATOM 1642 O O . GLU A 1 208 ? 7.352 20.875 -7.212 1.00 44.19 208 GLU A O 1
ATOM 1647 N N . PRO A 1 209 ? 8.581 20.152 -8.902 1.00 46.25 209 PRO A N 1
ATOM 1648 C CA . PRO A 1 209 ? 7.752 19.587 -9.957 1.00 46.25 209 PRO A CA 1
ATOM 1649 C C . PRO A 1 209 ? 6.917 18.362 -9.535 1.00 46.25 209 PRO A C 1
ATOM 1651 O O . PRO A 1 209 ? 6.591 17.508 -10.361 1.00 46.25 209 PRO A O 1
ATOM 1654 N N . LEU A 1 210 ? 6.550 18.235 -8.258 1.00 47.31 210 LEU A N 1
ATOM 1655 C CA . LEU A 1 210 ? 5.754 17.085 -7.808 1.00 47.31 210 LEU A CA 1
ATOM 1656 C C . LEU A 1 210 ? 4.277 17.195 -8.201 1.00 47.31 210 LEU A C 1
ATOM 1658 O O . LEU A 1 210 ? 3.608 16.169 -8.307 1.00 47.31 210 LEU A O 1
ATOM 1662 N N . ALA A 1 211 ? 3.795 18.398 -8.537 1.00 45.22 211 ALA A N 1
ATOM 1663 C CA . ALA A 1 211 ? 2.412 18.659 -8.947 1.00 45.22 211 ALA A CA 1
ATOM 1664 C C . ALA A 1 211 ? 1.916 17.750 -10.091 1.00 45.22 211 ALA A C 1
ATOM 1666 O O . ALA A 1 211 ? 0.744 17.376 -10.107 1.00 45.22 211 ALA A O 1
ATOM 1667 N N . PHE A 1 212 ? 2.803 17.333 -11.004 1.00 43.09 212 PHE A N 1
ATOM 1668 C CA . PHE A 1 212 ? 2.485 16.380 -12.076 1.00 43.09 212 PHE A CA 1
ATOM 1669 C C . PHE A 1 212 ? 2.055 14.998 -11.539 1.00 43.09 212 PHE A C 1
ATOM 1671 O O . PHE A 1 212 ? 1.150 14.363 -12.082 1.00 43.09 212 PHE A O 1
ATOM 1678 N N . PHE A 1 213 ? 2.637 14.554 -10.421 1.00 51.25 213 PHE A N 1
ATOM 1679 C CA . PHE A 1 213 ? 2.328 13.271 -9.778 1.00 51.25 213 PHE A CA 1
ATOM 1680 C C . PHE A 1 213 ? 1.113 13.333 -8.851 1.00 51.25 213 PHE A C 1
ATOM 1682 O O . PHE A 1 213 ? 0.534 12.292 -8.534 1.00 51.25 213 PHE A O 1
ATOM 1689 N N . HIS A 1 214 ? 0.667 14.533 -8.468 1.00 49.41 214 HIS A N 1
ATOM 1690 C CA . HIS A 1 214 ? -0.443 14.715 -7.528 1.00 49.41 214 HIS A CA 1
ATOM 1691 C C . HIS A 1 214 ? -1.782 14.158 -8.035 1.00 49.41 214 HIS A C 1
ATOM 1693 O O . HIS A 1 214 ? -2.699 13.958 -7.245 1.00 49.41 214 HIS A O 1
ATOM 1699 N N . GLN A 1 215 ? -1.914 13.902 -9.339 1.00 50.97 215 GLN A N 1
ATOM 1700 C CA . GLN A 1 215 ? -3.141 13.366 -9.943 1.00 50.97 215 GLN A CA 1
ATOM 1701 C C . GLN A 1 215 ? -2.991 11.938 -10.478 1.00 50.97 215 GLN A C 1
ATOM 1703 O O . GLN A 1 215 ? -3.972 11.351 -10.934 1.00 50.97 215 GLN A O 1
ATOM 1708 N N . ARG A 1 216 ? -1.774 11.380 -10.459 1.00 59.88 216 ARG A N 1
ATOM 1709 C CA . ARG A 1 216 ? -1.443 10.160 -11.206 1.00 59.88 216 ARG A CA 1
ATOM 1710 C C . ARG A 1 216 ? -0.750 9.091 -10.376 1.00 59.88 216 ARG A C 1
ATOM 1712 O O . ARG A 1 216 ? -0.449 8.048 -10.941 1.00 59.88 216 ARG A O 1
ATOM 1719 N N . GLU A 1 217 ? -0.515 9.306 -9.081 1.00 68.19 217 GLU A N 1
ATOM 1720 C CA . GLU A 1 217 ? 0.047 8.264 -8.221 1.00 68.19 217 GLU A CA 1
ATOM 1721 C C . GLU A 1 217 ? -1.015 7.221 -7.850 1.00 68.19 217 GLU A C 1
ATOM 1723 O O . GLU A 1 217 ? -2.100 7.535 -7.366 1.00 68.19 217 GLU A O 1
ATOM 1728 N N . TRP A 1 218 ? -0.663 5.959 -8.039 1.00 69.88 218 TRP A N 1
ATOM 1729 C CA . TRP A 1 218 ? -1.439 4.786 -7.682 1.00 69.88 218 TRP A CA 1
ATOM 1730 C C . TRP A 1 218 ? -0.613 3.915 -6.736 1.00 69.88 218 TRP A C 1
ATOM 1732 O O . TRP A 1 218 ? 0.606 3.826 -6.869 1.00 69.88 218 TRP A O 1
ATOM 1742 N N . ARG A 1 219 ? -1.250 3.284 -5.753 1.00 72.62 219 ARG A N 1
ATOM 1743 C CA . ARG A 1 219 ? -0.573 2.557 -4.678 1.00 72.62 219 ARG A CA 1
ATOM 1744 C C . ARG A 1 219 ? -1.134 1.182 -4.474 1.00 72.62 219 ARG A C 1
ATOM 1746 O O . ARG A 1 219 ? -2.346 1.003 -4.450 1.00 72.62 219 ARG A O 1
ATOM 1753 N N . LEU A 1 220 ? -0.236 0.245 -4.218 1.00 72.44 220 LEU A N 1
ATOM 1754 C CA . LEU A 1 220 ? -0.598 -1.089 -3.778 1.00 72.44 220 LEU A CA 1
ATOM 1755 C C . LEU A 1 220 ? -0.370 -1.225 -2.275 1.00 72.44 220 LEU A C 1
ATOM 1757 O O . LEU A 1 220 ? 0.745 -1.022 -1.806 1.00 72.44 220 LEU A O 1
ATOM 1761 N N . ILE A 1 221 ? -1.420 -1.568 -1.527 1.00 68.75 221 ILE A N 1
ATOM 1762 C CA . ILE A 1 221 ? -1.370 -1.679 -0.065 1.00 68.75 221 ILE A CA 1
ATOM 1763 C C . ILE A 1 221 ? -1.488 -3.148 0.337 1.00 68.75 221 ILE A C 1
ATOM 1765 O O . ILE A 1 221 ? -2.500 -3.788 0.069 1.00 68.75 221 ILE A O 1
ATOM 1769 N N . HIS A 1 222 ? -0.474 -3.642 1.048 1.00 66.38 222 HIS A N 1
ATOM 1770 C CA . H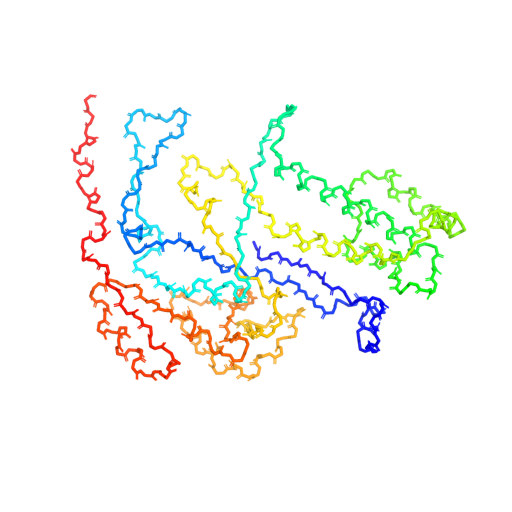IS A 1 222 ? -0.265 -5.038 1.449 1.00 66.38 222 HIS A CA 1
ATOM 1771 C C . HIS A 1 222 ? -1.512 -5.803 1.942 1.00 66.38 222 HIS A C 1
ATOM 1773 O O . HIS A 1 222 ? -1.691 -6.965 1.586 1.00 66.38 222 HIS A O 1
ATOM 1779 N N . HIS A 1 223 ? -2.401 -5.161 2.712 1.00 63.09 223 HIS A N 1
ATOM 1780 C CA . HIS A 1 223 ? -3.548 -5.819 3.369 1.00 63.09 223 HIS A CA 1
ATOM 1781 C C . HIS A 1 223 ? -4.908 -5.530 2.726 1.00 63.09 223 HIS A C 1
ATOM 1783 O O . HIS A 1 223 ? -5.934 -5.977 3.234 1.00 63.09 223 HIS A O 1
ATOM 1789 N N . MET A 1 224 ? -4.960 -4.783 1.622 1.00 60.69 224 MET A N 1
ATOM 1790 C CA . MET A 1 224 ? -6.249 -4.363 1.060 1.00 60.69 224 MET A CA 1
ATOM 1791 C C . MET A 1 224 ? -7.006 -5.464 0.323 1.00 60.69 224 MET A C 1
ATOM 1793 O O . MET A 1 224 ? -8.216 -5.350 0.129 1.00 60.69 224 MET A O 1
ATOM 1797 N N . ARG A 1 225 ? -6.323 -6.543 -0.071 1.00 68.31 225 ARG A N 1
ATOM 1798 C CA . ARG A 1 225 ? -6.925 -7.629 -0.845 1.00 68.31 225 ARG A CA 1
ATOM 1799 C C . ARG A 1 225 ? -6.510 -8.993 -0.309 1.00 68.31 225 ARG A C 1
ATOM 1801 O O . ARG A 1 225 ? -5.329 -9.276 -0.122 1.00 68.31 225 ARG A O 1
ATOM 1808 N N . LYS A 1 226 ? -7.494 -9.880 -0.142 1.00 66.50 226 LYS A N 1
ATOM 1809 C CA . LYS A 1 226 ? -7.242 -11.312 0.064 1.00 66.50 226 LYS A CA 1
ATOM 1810 C C . LYS A 1 226 ? -6.549 -11.904 -1.166 1.00 66.50 226 LYS A C 1
ATOM 1812 O O . LYS A 1 226 ? -6.915 -11.589 -2.295 1.00 66.50 226 LYS A O 1
ATOM 1817 N N . GLY A 1 227 ? -5.591 -12.799 -0.937 1.00 76.69 227 GLY A N 1
ATOM 1818 C CA . GLY A 1 227 ? -4.884 -13.510 -2.004 1.00 76.69 227 GLY A CA 1
ATOM 1819 C C . GLY A 1 227 ? -3.617 -12.822 -2.511 1.00 76.69 227 GLY A C 1
ATOM 1820 O O . GLY A 1 227 ? -3.017 -13.333 -3.448 1.00 76.69 227 GLY A O 1
ATOM 1821 N N . MET A 1 228 ? -3.189 -11.706 -1.917 1.00 83.44 228 MET A N 1
ATOM 1822 C CA . MET A 1 228 ? -1.828 -11.216 -2.135 1.00 83.44 228 MET A CA 1
ATOM 1823 C C . MET A 1 228 ? -0.844 -11.991 -1.256 1.00 83.44 228 MET A C 1
ATOM 1825 O O . MET A 1 228 ? -1.050 -12.115 -0.048 1.00 83.44 228 MET A O 1
ATOM 1829 N N . CYS A 1 229 ? 0.226 -12.497 -1.860 1.00 87.50 229 CYS A N 1
ATOM 1830 C CA . CYS A 1 229 ? 1.298 -13.202 -1.173 1.00 87.50 229 CYS A CA 1
ATOM 1831 C C . CYS A 1 229 ? 2.544 -12.329 -1.166 1.00 87.50 229 CYS A C 1
ATOM 1833 O O . CYS A 1 229 ? 3.219 -12.159 -2.183 1.00 87.50 229 CYS A O 1
ATOM 1835 N N . TRP A 1 230 ? 2.847 -11.804 0.008 1.00 86.56 230 TRP A N 1
ATOM 1836 C CA . TRP A 1 230 ? 4.017 -10.987 0.258 1.00 86.56 230 TRP A CA 1
ATOM 1837 C C . TRP A 1 230 ? 4.964 -11.702 1.207 1.00 86.56 230 TRP A C 1
ATOM 1839 O O . TRP A 1 230 ? 4.515 -12.492 2.040 1.00 86.56 230 TRP A O 1
ATOM 1849 N N . PHE A 1 231 ? 6.250 -11.389 1.101 1.00 87.50 231 PHE A N 1
ATOM 1850 C CA . PHE A 1 231 ? 7.255 -11.806 2.072 1.00 87.50 231 PHE A CA 1
ATOM 1851 C C . PHE A 1 231 ? 8.221 -10.657 2.387 1.00 87.50 231 PHE A C 1
ATOM 1853 O O . PHE A 1 231 ? 8.503 -9.796 1.545 1.00 87.50 231 PHE A O 1
ATOM 1860 N N . SER A 1 232 ? 8.723 -10.639 3.617 1.00 87.44 232 SER A N 1
ATOM 1861 C CA . SER A 1 232 ? 9.662 -9.639 4.120 1.00 87.44 232 SER A CA 1
ATOM 1862 C C . SER A 1 232 ? 11.102 -10.053 3.827 1.00 87.44 232 SER A C 1
ATOM 1864 O O . SER A 1 232 ? 11.508 -11.198 4.065 1.00 87.44 232 SER A O 1
ATOM 1866 N N . LEU A 1 233 ? 11.922 -9.097 3.383 1.00 89.00 233 LEU A N 1
ATOM 1867 C CA . LEU A 1 233 ? 13.357 -9.332 3.209 1.00 89.00 233 LEU A CA 1
ATOM 1868 C C . LEU A 1 233 ? 14.118 -9.386 4.537 1.00 89.00 233 LEU A C 1
ATOM 1870 O O . LEU A 1 233 ? 15.171 -10.014 4.582 1.00 89.00 233 LEU A O 1
ATOM 1874 N N . GLY A 1 234 ? 13.603 -8.794 5.616 1.00 86.69 234 GLY A N 1
ATOM 1875 C CA . GLY A 1 234 ? 14.164 -8.902 6.972 1.00 86.69 234 GLY A CA 1
ATOM 1876 C C . GLY A 1 234 ? 13.302 -9.745 7.912 1.00 86.69 234 GLY A C 1
ATOM 1877 O O . GLY A 1 234 ? 12.222 -10.207 7.536 1.00 86.69 234 GLY A O 1
ATOM 1878 N N . GLU A 1 235 ? 13.768 -9.952 9.139 1.00 82.62 235 GLU A N 1
ATOM 1879 C CA . GLU A 1 235 ? 12.971 -10.573 10.210 1.00 82.62 235 GLU A CA 1
ATOM 1880 C C . GLU A 1 235 ? 12.108 -9.535 10.930 1.00 82.62 235 GLU A C 1
ATOM 1882 O O . GLU A 1 235 ? 12.634 -8.617 11.557 1.00 82.62 235 GLU A O 1
ATOM 1887 N N . ASN A 1 236 ? 10.784 -9.660 10.846 1.00 71.50 236 ASN A N 1
ATOM 1888 C CA . ASN A 1 236 ? 9.866 -8.712 11.469 1.00 71.50 236 ASN A CA 1
ATOM 1889 C C . ASN A 1 236 ? 9.332 -9.264 12.798 1.00 71.50 236 ASN A C 1
ATOM 1891 O O . ASN A 1 236 ? 8.602 -10.246 12.818 1.00 71.50 236 ASN A O 1
ATOM 1895 N N . GLU A 1 237 ? 9.678 -8.609 13.906 1.00 65.31 237 GLU A N 1
ATOM 1896 C CA . GLU A 1 237 ? 9.291 -9.017 15.269 1.00 65.31 237 GLU A CA 1
ATOM 1897 C C . GLU A 1 237 ? 7.779 -8.948 15.521 1.00 65.31 237 GLU A C 1
ATOM 1899 O O . GLU A 1 237 ? 7.262 -9.628 16.402 1.00 65.31 237 GLU A O 1
ATOM 1904 N N . TYR A 1 238 ? 7.066 -8.129 14.748 1.00 58.62 238 TYR A N 1
ATOM 1905 C CA . TYR A 1 238 ? 5.647 -7.847 14.959 1.00 58.62 238 TYR A CA 1
ATOM 1906 C C . TYR A 1 238 ? 4.748 -8.456 13.880 1.00 58.62 238 TYR A C 1
ATOM 1908 O O . TYR A 1 238 ? 3.528 -8.324 13.966 1.00 58.62 238 TYR A O 1
ATOM 1916 N N . TYR A 1 239 ? 5.331 -9.121 12.876 1.00 65.31 239 TYR A N 1
ATOM 1917 C CA . TYR A 1 239 ? 4.587 -9.755 11.794 1.00 65.31 239 TYR A CA 1
ATOM 1918 C C . TYR A 1 239 ? 5.088 -11.168 11.531 1.00 65.31 239 TYR A C 1
ATOM 1920 O O . TYR A 1 239 ? 6.226 -11.374 11.105 1.00 65.31 239 TYR A O 1
ATOM 1928 N N . ALA A 1 240 ? 4.195 -12.136 11.718 1.00 66.31 240 ALA A N 1
ATOM 1929 C CA . ALA A 1 240 ? 4.435 -13.505 11.304 1.00 66.31 240 ALA A CA 1
ATOM 1930 C C . ALA A 1 240 ? 4.349 -13.593 9.773 1.00 66.31 240 ALA A C 1
ATOM 1932 O O . ALA A 1 240 ? 3.264 -13.685 9.196 1.00 66.31 240 ALA A O 1
ATOM 1933 N N . ASP A 1 241 ? 5.505 -13.565 9.108 1.00 75.62 241 ASP A N 1
ATOM 1934 C CA . ASP A 1 241 ? 5.594 -13.779 7.666 1.00 75.62 241 ASP A CA 1
ATOM 1935 C C . ASP A 1 241 ? 5.315 -15.248 7.329 1.00 75.62 241 ASP A C 1
ATOM 1937 O O . ASP A 1 241 ? 6.214 -16.084 7.232 1.00 75.62 241 ASP A O 1
ATOM 1941 N N . SER A 1 242 ? 4.028 -15.549 7.149 1.00 78.12 242 SER A N 1
ATOM 1942 C CA . SER A 1 242 ? 3.534 -16.876 6.766 1.00 78.12 242 SER A CA 1
ATOM 1943 C C . SER A 1 242 ? 4.128 -17.398 5.451 1.00 78.12 242 SER A C 1
ATOM 1945 O O . SER A 1 242 ? 4.135 -18.608 5.223 1.00 78.12 242 SER A O 1
ATOM 1947 N N . ASN A 1 243 ? 4.673 -16.516 4.606 1.00 85.44 243 ASN A N 1
ATOM 1948 C CA . ASN A 1 243 ? 5.258 -16.864 3.317 1.00 85.44 243 ASN A CA 1
ATOM 1949 C C . ASN A 1 243 ? 6.797 -16.939 3.353 1.00 85.44 243 ASN A C 1
ATOM 1951 O O . ASN A 1 243 ? 7.397 -17.383 2.371 1.00 85.44 243 ASN A O 1
ATOM 1955 N N . ALA A 1 244 ? 7.449 -16.572 4.464 1.00 84.69 244 ALA A N 1
ATOM 1956 C CA . ALA A 1 244 ? 8.910 -16.532 4.574 1.00 84.69 244 ALA A CA 1
ATOM 1957 C C . ALA A 1 244 ? 9.568 -17.875 4.233 1.00 84.69 244 ALA A C 1
ATOM 1959 O O . ALA A 1 244 ? 10.547 -17.913 3.489 1.00 84.69 244 ALA A O 1
ATOM 1960 N N . ALA A 1 245 ? 9.015 -18.979 4.747 1.00 86.75 245 ALA A N 1
ATOM 1961 C CA . ALA A 1 245 ? 9.531 -20.320 4.480 1.00 86.75 245 ALA A CA 1
ATOM 1962 C C . ALA A 1 245 ? 9.353 -20.715 3.005 1.00 86.75 245 ALA A C 1
ATOM 1964 O O . ALA A 1 245 ? 10.265 -21.270 2.395 1.00 86.75 245 ALA A O 1
ATOM 1965 N N . ARG A 1 246 ? 8.199 -20.376 2.414 1.00 91.69 246 ARG A N 1
ATOM 1966 C CA . ARG A 1 246 ? 7.875 -20.671 1.012 1.00 91.69 246 ARG A CA 1
ATOM 1967 C C . ARG A 1 246 ? 8.818 -19.954 0.041 1.00 91.69 246 ARG A C 1
ATOM 1969 O O . ARG A 1 246 ? 9.213 -20.546 -0.958 1.00 91.69 246 ARG A O 1
ATOM 1976 N N . PHE A 1 247 ? 9.198 -18.710 0.338 1.00 92.12 247 PHE A N 1
ATOM 1977 C CA . PHE A 1 247 ? 10.040 -17.878 -0.533 1.00 92.12 247 PHE A CA 1
ATOM 1978 C C . PHE A 1 247 ? 11.469 -17.678 -0.010 1.00 92.12 247 PHE A C 1
ATOM 1980 O O . PHE A 1 247 ? 12.140 -16.732 -0.420 1.00 92.12 247 PHE A O 1
ATOM 1987 N N . ALA A 1 248 ? 11.976 -18.563 0.854 1.00 91.12 248 ALA A N 1
ATOM 1988 C CA . ALA A 1 248 ? 13.307 -18.421 1.453 1.00 91.12 248 ALA A CA 1
ATOM 1989 C C . ALA A 1 248 ? 14.429 -18.282 0.402 1.00 91.12 248 ALA A C 1
ATOM 1991 O O . ALA A 1 248 ? 15.298 -17.419 0.529 1.00 91.12 248 ALA A O 1
ATOM 1992 N N . GLY A 1 249 ? 14.374 -19.069 -0.681 1.00 91.62 249 GLY A N 1
ATOM 1993 C CA . GLY A 1 249 ? 15.348 -18.974 -1.777 1.00 91.62 249 GLY A CA 1
ATOM 1994 C C . GLY A 1 249 ? 15.266 -17.648 -2.544 1.00 91.62 249 GLY A C 1
ATOM 1995 O O . GLY A 1 249 ? 16.290 -17.020 -2.824 1.00 91.62 249 GLY A O 1
ATOM 1996 N N . SER A 1 250 ? 14.052 -17.170 -2.838 1.00 91.06 250 SER A N 1
ATOM 1997 C CA . SER A 1 250 ? 13.846 -15.867 -3.487 1.00 91.06 250 SER A CA 1
ATOM 1998 C C . SER A 1 250 ? 14.304 -14.720 -2.590 1.00 91.06 250 SER A C 1
ATOM 2000 O O . SER A 1 250 ? 14.949 -13.788 -3.065 1.00 91.06 250 SER A O 1
ATOM 2002 N N . LYS A 1 251 ? 14.027 -14.814 -1.287 1.00 91.56 251 LYS A N 1
ATOM 2003 C CA . LYS A 1 251 ? 14.467 -13.856 -0.274 1.00 91.56 251 LYS A CA 1
ATOM 2004 C C . LYS A 1 251 ? 15.984 -13.716 -0.269 1.00 91.56 251 LYS A C 1
ATOM 2006 O O . LYS A 1 251 ? 16.470 -12.593 -0.375 1.00 91.56 251 LYS A O 1
ATOM 2011 N N . GLU A 1 252 ? 16.727 -14.819 -0.212 1.00 90.75 252 GLU A N 1
ATOM 2012 C CA . GLU A 1 252 ? 18.195 -14.761 -0.222 1.00 90.75 252 GLU A CA 1
ATOM 2013 C C . GLU A 1 252 ? 18.745 -14.207 -1.541 1.00 90.75 252 GLU A C 1
ATOM 2015 O O . GLU A 1 252 ? 19.623 -13.345 -1.541 1.00 90.75 252 GLU A O 1
ATOM 2020 N N . THR A 1 253 ? 18.157 -14.608 -2.670 1.00 90.75 253 THR A N 1
ATOM 2021 C CA . THR A 1 253 ? 18.537 -14.088 -3.993 1.00 90.75 253 THR A CA 1
ATOM 2022 C C . THR A 1 253 ? 18.380 -12.568 -4.071 1.00 90.75 253 THR A C 1
ATOM 2024 O O . THR A 1 253 ? 19.300 -11.861 -4.483 1.00 90.75 253 THR A O 1
ATOM 2027 N N . ILE A 1 254 ? 17.234 -12.044 -3.633 1.00 90.69 254 ILE A N 1
ATOM 2028 C CA . ILE A 1 254 ? 16.954 -10.604 -3.652 1.00 90.69 254 ILE A CA 1
ATOM 2029 C C . ILE A 1 254 ? 17.854 -9.865 -2.655 1.00 90.69 254 ILE A C 1
ATOM 2031 O O . ILE A 1 254 ? 18.393 -8.809 -2.985 1.00 90.69 254 ILE A O 1
ATOM 2035 N N . ARG A 1 255 ? 18.072 -10.418 -1.456 1.00 90.31 255 ARG A N 1
ATOM 2036 C CA . ARG A 1 255 ? 18.983 -9.832 -0.460 1.00 90.31 255 ARG A CA 1
ATOM 2037 C C . ARG A 1 255 ? 20.407 -9.720 -0.997 1.00 90.31 255 ARG A C 1
ATOM 2039 O O . ARG A 1 255 ? 21.018 -8.664 -0.851 1.00 90.31 255 ARG A O 1
ATOM 2046 N N . SER A 1 256 ? 20.907 -10.765 -1.652 1.00 88.50 256 SER A N 1
ATOM 2047 C CA . SER A 1 256 ? 22.233 -10.781 -2.277 1.00 88.50 256 SER A CA 1
ATOM 2048 C C . SER A 1 256 ? 22.352 -9.739 -3.398 1.00 88.50 256 SER A C 1
ATOM 2050 O O . SER A 1 256 ? 23.305 -8.951 -3.439 1.00 88.50 256 SER A O 1
ATOM 2052 N N . PHE A 1 257 ? 21.329 -9.656 -4.257 1.00 88.38 257 PHE A N 1
ATOM 2053 C CA . PHE A 1 257 ? 21.241 -8.641 -5.308 1.00 88.38 257 PHE A CA 1
ATOM 2054 C C . PHE A 1 257 ? 21.280 -7.214 -4.737 1.00 88.38 257 PHE A C 1
ATOM 2056 O O . PHE A 1 257 ? 22.107 -6.399 -5.157 1.00 88.38 257 PHE A O 1
ATOM 2063 N N . LEU A 1 258 ? 20.435 -6.919 -3.743 1.00 86.31 258 LEU A N 1
ATOM 2064 C CA . LEU A 1 258 ? 20.405 -5.610 -3.089 1.00 86.31 258 LEU A CA 1
ATOM 2065 C C . LEU A 1 258 ? 21.720 -5.310 -2.365 1.00 86.31 258 LEU A C 1
ATOM 2067 O O . LEU A 1 258 ? 22.210 -4.189 -2.455 1.00 86.31 258 LEU A O 1
ATOM 2071 N N . GLY A 1 259 ? 22.329 -6.303 -1.712 1.00 84.50 259 GLY A N 1
ATOM 2072 C CA . GLY A 1 259 ? 23.626 -6.166 -1.045 1.00 84.50 259 GLY A CA 1
ATOM 2073 C C . GLY A 1 259 ? 24.758 -5.787 -2.001 1.00 84.50 259 GLY A C 1
ATOM 2074 O O . GLY A 1 259 ? 25.628 -4.988 -1.657 1.00 84.50 259 GLY A O 1
ATOM 2075 N N . THR A 1 260 ? 24.716 -6.307 -3.229 1.00 85.69 260 THR A N 1
ATOM 2076 C CA . THR A 1 260 ? 25.700 -5.989 -4.273 1.00 85.69 260 THR A CA 1
ATOM 2077 C C . THR A 1 260 ? 25.477 -4.592 -4.857 1.00 85.69 260 THR A C 1
ATOM 2079 O O . THR A 1 260 ? 26.439 -3.898 -5.171 1.00 85.69 260 THR A O 1
ATOM 2082 N N . ARG A 1 261 ? 24.219 -4.155 -5.005 1.00 80.81 261 ARG A N 1
ATOM 2083 C CA . ARG A 1 261 ? 23.871 -2.879 -5.662 1.00 80.81 261 ARG A CA 1
ATOM 2084 C C . ARG A 1 261 ? 23.815 -1.674 -4.726 1.00 80.81 261 ARG A C 1
ATOM 2086 O O . ARG A 1 261 ? 24.199 -0.583 -5.129 1.00 80.81 261 ARG A O 1
ATOM 2093 N N . MET A 1 262 ? 23.331 -1.862 -3.503 1.00 78.38 262 MET A N 1
ATOM 2094 C CA . MET A 1 262 ? 23.115 -0.796 -2.516 1.00 78.38 262 MET A CA 1
ATOM 2095 C C . MET A 1 262 ? 24.169 -0.799 -1.399 1.00 78.38 262 MET A C 1
ATOM 2097 O O . MET A 1 262 ? 24.090 0.005 -0.469 1.00 78.38 262 MET A O 1
ATOM 2101 N N . GLY A 1 263 ? 25.143 -1.711 -1.468 1.00 78.62 263 GLY A N 1
ATOM 2102 C CA . GLY A 1 263 ? 26.073 -1.988 -0.380 1.00 78.62 263 GLY A CA 1
ATOM 2103 C C . GLY A 1 263 ? 25.425 -2.798 0.747 1.00 78.62 263 GLY A C 1
ATOM 2104 O O . GLY A 1 263 ? 24.297 -3.280 0.642 1.00 78.62 263 GLY A O 1
ATOM 2105 N N . ARG A 1 264 ? 26.149 -2.966 1.861 1.00 76.31 264 ARG A N 1
ATOM 2106 C CA . ARG A 1 264 ? 25.679 -3.775 2.994 1.00 76.31 264 ARG A CA 1
ATOM 2107 C C . ARG A 1 264 ? 24.452 -3.127 3.646 1.00 76.31 264 ARG A C 1
ATOM 2109 O O . ARG A 1 264 ? 24.567 -2.169 4.409 1.00 76.31 264 ARG A O 1
ATOM 2116 N N . LEU A 1 265 ? 23.277 -3.678 3.361 1.00 80.50 265 LEU A N 1
ATOM 2117 C CA . LEU A 1 265 ? 22.043 -3.365 4.071 1.00 80.50 265 LEU A CA 1
ATOM 2118 C C . LEU A 1 265 ? 21.998 -4.190 5.362 1.00 80.50 265 LEU A C 1
ATOM 2120 O O . LEU A 1 265 ? 22.107 -5.414 5.330 1.00 80.50 265 LEU A O 1
ATOM 2124 N N . ASP A 1 266 ? 21.874 -3.515 6.501 1.00 84.69 266 ASP A N 1
ATOM 2125 C CA . ASP A 1 266 ? 21.646 -4.172 7.788 1.00 84.69 266 ASP A CA 1
ATOM 2126 C C . ASP A 1 266 ? 20.209 -4.719 7.901 1.00 84.69 266 ASP A C 1
ATOM 2128 O O . ASP A 1 266 ? 19.320 -4.383 7.111 1.00 84.69 266 ASP A O 1
ATOM 2132 N N . GLU A 1 267 ? 19.963 -5.551 8.916 1.00 84.75 267 GLU A N 1
ATOM 2133 C CA . GLU A 1 267 ? 18.630 -6.112 9.163 1.00 84.75 267 GLU A CA 1
ATOM 2134 C C . GLU A 1 267 ? 17.566 -5.041 9.431 1.00 84.75 267 GLU A C 1
ATOM 2136 O O . GLU A 1 267 ? 16.429 -5.178 8.986 1.00 84.75 267 GLU A O 1
ATOM 2141 N N . SER A 1 268 ? 17.914 -3.933 10.090 1.00 81.50 268 SER A N 1
ATOM 2142 C CA . SER A 1 268 ? 16.969 -2.841 10.371 1.00 81.50 268 SER A CA 1
ATOM 2143 C C . SER A 1 268 ? 16.420 -2.203 9.089 1.00 81.50 268 SER A C 1
ATOM 2145 O O . SER A 1 268 ? 15.239 -1.841 9.019 1.00 81.50 268 SER A O 1
ATOM 2147 N N . LYS A 1 269 ? 17.253 -2.103 8.047 1.00 82.12 269 LYS A N 1
ATOM 2148 C CA . LYS A 1 269 ? 16.848 -1.678 6.704 1.00 82.12 269 LYS A CA 1
ATOM 2149 C C . LYS A 1 269 ? 16.083 -2.782 5.983 1.00 82.12 269 LYS A C 1
ATOM 2151 O O . LYS A 1 269 ? 15.007 -2.497 5.464 1.00 82.12 269 LYS A O 1
ATOM 2156 N N . MET A 1 270 ? 16.578 -4.023 5.995 1.00 85.19 270 MET A N 1
ATOM 2157 C CA . MET A 1 270 ? 15.934 -5.160 5.315 1.00 85.19 270 MET A CA 1
ATOM 2158 C C . MET A 1 270 ? 14.500 -5.409 5.795 1.00 85.19 270 MET A C 1
ATOM 2160 O O . MET A 1 270 ? 13.618 -5.674 4.982 1.00 85.19 270 MET A O 1
ATOM 2164 N N . ARG A 1 271 ? 14.234 -5.206 7.090 1.00 82.00 271 ARG A N 1
ATOM 2165 C CA . ARG A 1 271 ? 12.895 -5.267 7.712 1.00 82.00 271 ARG A CA 1
ATOM 2166 C C . ARG A 1 271 ? 11.855 -4.331 7.088 1.00 82.00 271 ARG A C 1
ATOM 2168 O O . ARG A 1 271 ? 10.664 -4.468 7.355 1.00 82.00 271 ARG A O 1
ATOM 2175 N N . ARG A 1 272 ? 12.287 -3.334 6.312 1.00 75.62 272 ARG A N 1
ATOM 2176 C CA . ARG A 1 272 ? 11.408 -2.349 5.665 1.00 75.62 272 ARG A CA 1
ATOM 2177 C C . ARG A 1 272 ? 11.022 -2.745 4.246 1.00 75.62 272 ARG A C 1
ATOM 2179 O O . ARG A 1 272 ? 10.110 -2.134 3.695 1.00 75.62 272 ARG A O 1
ATOM 2186 N N . PHE A 1 273 ? 11.705 -3.726 3.663 1.00 80.44 273 PHE A N 1
ATOM 2187 C CA . PHE A 1 273 ? 11.464 -4.155 2.296 1.00 80.44 273 PHE A CA 1
ATOM 2188 C C . PHE A 1 273 ? 10.549 -5.368 2.269 1.00 80.44 273 PHE A C 1
ATOM 2190 O O . PHE A 1 273 ? 10.787 -6.380 2.930 1.00 80.44 273 PHE A O 1
ATOM 2197 N N . TRP A 1 274 ? 9.519 -5.239 1.448 1.00 83.56 274 TRP A N 1
ATOM 2198 C CA . TRP A 1 274 ? 8.516 -6.255 1.209 1.00 83.56 274 TRP A CA 1
ATOM 2199 C C . TRP A 1 274 ? 8.476 -6.550 -0.273 1.00 83.56 274 TRP A C 1
ATOM 2201 O O . TRP A 1 274 ? 8.550 -5.635 -1.094 1.00 83.56 274 TRP A O 1
ATOM 2211 N N . VAL A 1 275 ? 8.353 -7.827 -0.600 1.00 86.81 275 VAL A N 1
ATOM 2212 C CA . VAL A 1 275 ? 8.287 -8.293 -1.977 1.00 86.81 275 VAL A CA 1
ATOM 2213 C C . VAL A 1 275 ? 6.918 -8.898 -2.204 1.00 86.81 275 VAL A C 1
ATOM 2215 O O . VAL A 1 275 ? 6.515 -9.812 -1.485 1.00 86.81 275 VAL A O 1
ATOM 2218 N N . LEU A 1 276 ? 6.211 -8.382 -3.207 1.00 87.44 276 LEU A N 1
ATOM 2219 C CA . LEU A 1 276 ? 4.999 -9.007 -3.710 1.00 87.44 276 LEU A CA 1
ATOM 2220 C C . LEU A 1 276 ? 5.392 -10.158 -4.629 1.00 87.44 276 LEU A C 1
ATOM 2222 O O . LEU A 1 276 ? 5.928 -9.934 -5.713 1.00 87.44 276 LEU A O 1
ATOM 2226 N N . ALA A 1 277 ? 5.137 -11.384 -4.186 1.00 90.25 277 ALA A N 1
ATOM 2227 C CA . ALA A 1 277 ? 5.435 -12.578 -4.960 1.00 90.25 277 ALA A CA 1
ATOM 2228 C C . ALA A 1 277 ? 4.278 -12.943 -5.892 1.00 90.25 277 ALA A C 1
ATOM 2230 O O . ALA A 1 277 ? 4.498 -13.217 -7.071 1.00 90.25 277 ALA A O 1
ATOM 2231 N N . GLU A 1 278 ? 3.051 -12.957 -5.359 1.00 91.19 278 GLU A N 1
ATOM 2232 C CA . GLU A 1 278 ? 1.869 -13.459 -6.067 1.00 91.19 278 GLU A CA 1
ATOM 2233 C C . GLU A 1 278 ? 0.611 -12.647 -5.745 1.00 91.19 278 GLU A C 1
ATOM 2235 O O . GLU A 1 278 ? 0.456 -12.126 -4.639 1.00 91.19 278 GLU A O 1
ATOM 2240 N N . VAL A 1 279 ? -0.327 -12.602 -6.691 1.00 88.00 279 VAL A N 1
ATOM 2241 C CA . VAL A 1 279 ? -1.683 -12.081 -6.494 1.00 88.00 279 VAL A CA 1
ATOM 2242 C C . VAL A 1 279 ? -2.693 -13.095 -7.019 1.00 88.00 279 VAL A C 1
ATOM 2244 O O . VAL A 1 279 ? -2.667 -13.479 -8.185 1.00 88.00 279 VAL A O 1
ATOM 2247 N N . GLY A 1 280 ? -3.589 -13.561 -6.151 1.00 87.06 280 GLY A N 1
ATOM 2248 C CA . GLY A 1 280 ? -4.585 -14.579 -6.492 1.00 87.06 280 GLY A CA 1
ATOM 2249 C C . GLY A 1 280 ? -3.962 -15.910 -6.924 1.00 87.06 280 GLY A C 1
ATOM 2250 O O . GLY A 1 280 ? -4.516 -16.582 -7.787 1.00 87.06 280 GLY A O 1
ATOM 2251 N N . GLY A 1 281 ? -2.791 -16.260 -6.380 1.00 88.81 281 GLY A N 1
ATOM 2252 C CA . GLY A 1 281 ? -2.031 -17.460 -6.758 1.00 88.81 281 GLY A CA 1
ATOM 2253 C C . GLY A 1 281 ? -1.259 -17.348 -8.079 1.00 88.81 281 GLY A C 1
ATOM 2254 O O . GLY A 1 281 ? -0.613 -18.311 -8.481 1.00 88.81 281 GLY A O 1
ATOM 2255 N N . ARG A 1 282 ? -1.297 -16.191 -8.752 1.00 90.19 282 ARG A N 1
ATOM 2256 C CA . ARG A 1 282 ? -0.482 -15.903 -9.940 1.00 90.19 282 ARG A CA 1
ATOM 2257 C C . ARG A 1 282 ? 0.792 -15.151 -9.547 1.00 90.19 282 ARG A C 1
ATOM 2259 O O . ARG A 1 282 ? 0.669 -14.165 -8.819 1.00 90.19 282 ARG A O 1
ATOM 2266 N N . PRO A 1 283 ? 1.980 -15.526 -10.046 1.00 91.31 283 PRO A N 1
ATOM 2267 C CA . PRO A 1 283 ? 3.199 -14.728 -9.913 1.00 91.31 283 PRO A CA 1
ATOM 2268 C C . PRO A 1 283 ? 3.016 -13.266 -10.345 1.00 91.31 283 PRO A C 1
ATOM 2270 O O . PRO A 1 283 ? 2.380 -12.995 -11.361 1.00 91.31 283 PRO A O 1
ATOM 2273 N N . PHE A 1 284 ? 3.632 -12.316 -9.630 1.00 89.44 284 PHE A N 1
ATOM 2274 C CA . PHE A 1 284 ? 3.558 -10.885 -9.971 1.00 89.44 284 PHE A CA 1
ATOM 2275 C C . PHE A 1 284 ? 4.035 -10.597 -11.406 1.00 89.44 284 PHE A C 1
ATOM 2277 O O . PHE A 1 284 ? 3.484 -9.737 -12.088 1.00 89.44 284 PHE A O 1
ATOM 2284 N N . ARG A 1 285 ? 5.012 -11.371 -11.902 1.00 90.19 285 ARG A N 1
ATOM 2285 C CA . ARG A 1 285 ? 5.523 -11.250 -13.276 1.00 90.19 285 ARG A CA 1
ATOM 2286 C C . ARG A 1 285 ? 4.451 -11.439 -14.355 1.00 90.19 285 ARG A C 1
ATOM 2288 O O . ARG A 1 285 ? 4.594 -10.873 -15.427 1.00 90.19 285 ARG A O 1
ATOM 2295 N N . ASP A 1 286 ? 3.377 -12.177 -14.068 1.00 91.62 286 ASP A N 1
ATOM 2296 C CA . ASP A 1 286 ? 2.283 -12.411 -15.022 1.00 91.62 286 ASP A CA 1
ATOM 2297 C C . ASP A 1 286 ? 1.323 -11.219 -15.143 1.00 91.62 286 ASP A C 1
ATOM 2299 O O . ASP A 1 286 ? 0.391 -11.266 -15.941 1.00 91.62 286 ASP A O 1
ATOM 2303 N N . PHE A 1 287 ? 1.498 -10.180 -14.324 1.00 90.06 287 PHE A N 1
ATOM 2304 C CA . PHE A 1 287 ? 0.751 -8.921 -14.415 1.00 90.06 287 PHE A CA 1
ATOM 2305 C C . PHE A 1 287 ? 1.518 -7.851 -15.201 1.00 90.06 287 PHE A C 1
ATOM 2307 O O . PHE A 1 287 ? 0.975 -6.787 -15.508 1.00 90.06 287 PHE A O 1
ATOM 2314 N N . ILE A 1 288 ? 2.787 -8.124 -15.518 1.00 91.12 288 ILE A N 1
ATOM 2315 C CA . ILE A 1 288 ? 3.631 -7.238 -16.309 1.00 91.12 288 ILE A CA 1
ATOM 2316 C C . ILE A 1 288 ? 3.215 -7.379 -17.770 1.00 91.12 288 ILE A C 1
ATOM 2318 O O . ILE A 1 288 ? 3.328 -8.450 -18.360 1.00 91.12 288 ILE A O 1
ATOM 2322 N N . ARG A 1 289 ? 2.719 -6.288 -18.350 1.00 91.75 289 ARG A N 1
ATOM 2323 C CA . ARG A 1 289 ? 2.333 -6.214 -19.765 1.00 91.75 289 ARG A CA 1
ATOM 2324 C C . ARG A 1 289 ? 3.446 -5.692 -20.639 1.00 91.75 289 ARG A C 1
ATOM 2326 O O . ARG A 1 289 ? 3.560 -6.098 -21.790 1.00 91.75 289 ARG A O 1
ATOM 2333 N N . GLU A 1 290 ? 4.233 -4.783 -20.090 1.00 92.25 290 GLU A N 1
ATOM 2334 C CA . GLU A 1 290 ? 5.225 -4.040 -20.836 1.00 92.25 290 GLU A CA 1
ATOM 2335 C C . GLU A 1 290 ? 6.451 -3.801 -19.964 1.00 92.25 290 GLU A C 1
ATOM 2337 O O . GLU A 1 290 ? 6.344 -3.560 -18.762 1.00 92.25 290 GLU A O 1
ATOM 2342 N N . ILE A 1 291 ? 7.625 -3.872 -20.571 1.00 92.81 291 ILE A N 1
ATOM 2343 C CA . ILE A 1 291 ? 8.886 -3.488 -19.956 1.00 92.81 291 ILE A CA 1
ATOM 2344 C C . ILE A 1 291 ? 9.516 -2.453 -20.876 1.00 92.81 291 ILE A C 1
ATOM 2346 O O . ILE A 1 291 ? 9.861 -2.751 -22.018 1.00 92.81 291 ILE A O 1
ATOM 2350 N N . VAL A 1 292 ? 9.650 -1.236 -20.366 1.00 90.38 292 VAL A N 1
ATOM 2351 C CA . VAL A 1 292 ? 10.254 -0.111 -21.075 1.00 90.38 292 VAL A CA 1
ATOM 2352 C C . VAL A 1 292 ? 11.700 0.011 -20.619 1.00 90.38 292 VAL A C 1
ATOM 2354 O O . VAL A 1 292 ? 11.959 0.133 -19.420 1.00 90.38 292 VAL A O 1
ATOM 2357 N N . VAL A 1 293 ? 12.641 -0.032 -21.560 1.00 91.94 293 VAL A N 1
ATOM 2358 C CA . VAL A 1 293 ? 14.086 0.079 -21.300 1.00 91.94 293 VAL A CA 1
ATOM 2359 C C . VAL A 1 293 ? 14.782 0.948 -22.345 1.00 91.94 293 VAL A C 1
ATOM 2361 O O . VAL A 1 293 ? 14.225 1.160 -23.420 1.00 91.94 293 VAL A O 1
ATOM 2364 N N . PRO A 1 294 ? 16.016 1.427 -22.102 1.00 90.38 294 PRO A N 1
ATOM 2365 C CA . PRO A 1 294 ? 16.842 1.957 -23.183 1.00 90.38 294 PRO A CA 1
ATOM 2366 C C . PRO A 1 294 ? 17.019 0.935 -24.311 1.00 90.38 294 PRO A C 1
ATOM 2368 O O . PRO A 1 294 ? 17.151 -0.262 -24.041 1.00 90.38 294 PRO A O 1
ATOM 2371 N N . GLU A 1 295 ? 17.072 1.402 -25.558 1.00 90.81 295 GLU A N 1
ATOM 2372 C CA . GLU A 1 295 ? 17.290 0.561 -26.745 1.00 90.81 295 GLU A CA 1
ATOM 2373 C C . GLU A 1 295 ? 18.504 -0.374 -26.594 1.00 90.81 295 GLU A C 1
ATOM 2375 O O . GLU A 1 295 ? 18.432 -1.560 -26.912 1.00 90.81 295 GLU A O 1
ATOM 2380 N N . GLU A 1 296 ? 19.606 0.114 -26.017 1.00 91.31 296 GLU A N 1
ATOM 2381 C CA . GLU A 1 296 ? 20.816 -0.678 -25.776 1.00 91.31 296 GLU A CA 1
ATOM 2382 C C . GLU A 1 296 ? 20.620 -1.867 -24.815 1.00 91.31 296 GLU A C 1
ATOM 2384 O O . GLU A 1 296 ? 21.430 -2.797 -24.804 1.00 91.31 296 GLU A O 1
ATOM 2389 N N . CYS A 1 297 ? 19.550 -1.865 -24.018 1.00 93.25 297 CYS A N 1
ATOM 2390 C CA . CYS A 1 297 ? 19.236 -2.910 -23.047 1.00 93.25 297 CYS A CA 1
ATOM 2391 C C . CYS A 1 297 ? 18.254 -3.963 -23.584 1.00 93.25 297 CYS A C 1
ATOM 2393 O O . CYS A 1 297 ? 18.075 -4.995 -22.930 1.00 93.25 297 CYS A O 1
ATOM 2395 N N . GLU A 1 298 ? 17.636 -3.745 -24.751 1.00 94.50 298 GLU A N 1
ATOM 2396 C CA . GLU A 1 298 ? 16.543 -4.580 -25.268 1.00 94.50 298 GLU A CA 1
ATOM 2397 C C . GLU A 1 298 ? 16.929 -6.063 -25.352 1.00 94.50 298 GLU A C 1
ATOM 2399 O O . GLU A 1 298 ? 16.238 -6.924 -24.804 1.00 94.50 298 GLU A O 1
ATOM 2404 N N . GLY A 1 299 ? 18.067 -6.372 -25.984 1.00 95.44 299 GLY A N 1
ATOM 2405 C CA . GLY A 1 299 ? 18.525 -7.752 -26.171 1.00 95.44 299 GLY A CA 1
ATOM 2406 C C . GLY A 1 299 ? 18.774 -8.487 -24.851 1.00 95.44 299 GLY A C 1
ATOM 2407 O O . GLY A 1 299 ? 18.424 -9.661 -24.715 1.00 95.44 299 GLY A O 1
ATOM 2408 N N . THR A 1 300 ? 19.314 -7.784 -23.851 1.00 94.88 300 THR A N 1
ATOM 2409 C CA . THR A 1 300 ? 19.540 -8.330 -22.503 1.00 94.88 300 THR A CA 1
ATOM 2410 C C . THR A 1 300 ? 18.216 -8.643 -21.813 1.00 94.88 300 THR A C 1
ATOM 2412 O O . THR A 1 300 ? 18.064 -9.722 -21.244 1.00 94.88 300 THR A O 1
ATOM 2415 N N . VAL A 1 301 ? 17.241 -7.732 -21.896 1.00 93.56 301 VAL A N 1
ATOM 2416 C CA . VAL A 1 301 ? 15.910 -7.932 -21.307 1.00 93.56 301 VAL A CA 1
ATOM 2417 C C . VAL A 1 301 ? 15.192 -9.094 -21.979 1.00 93.56 301 VAL A C 1
ATOM 2419 O O . VAL A 1 301 ? 14.725 -9.985 -21.281 1.00 93.56 301 VAL A O 1
ATOM 2422 N N . ARG A 1 302 ? 15.168 -9.163 -23.315 1.00 95.19 302 ARG A N 1
ATOM 2423 C CA . ARG A 1 302 ? 14.556 -10.293 -24.038 1.00 95.19 302 ARG A CA 1
ATOM 2424 C C . ARG A 1 302 ? 15.203 -11.629 -23.674 1.00 95.19 302 ARG A C 1
ATOM 2426 O O . ARG A 1 302 ? 14.502 -12.605 -23.430 1.00 95.19 302 ARG A O 1
ATOM 2433 N N . SER A 1 303 ? 16.531 -11.657 -23.562 1.00 95.31 303 SER A N 1
ATOM 2434 C CA . SER A 1 303 ? 17.268 -12.855 -23.139 1.00 95.31 303 SER A CA 1
ATOM 2435 C C . SER A 1 303 ? 16.942 -13.271 -21.704 1.00 95.31 303 SER A C 1
ATOM 2437 O O . SER A 1 303 ? 16.962 -14.459 -21.391 1.00 95.31 303 SER A O 1
ATOM 2439 N N . LEU A 1 304 ? 16.652 -12.309 -20.822 1.00 91.56 304 LEU A N 1
ATOM 2440 C CA . LEU A 1 304 ? 16.192 -12.580 -19.464 1.00 91.56 304 LEU A CA 1
ATOM 2441 C C . LEU A 1 304 ? 14.761 -13.124 -19.469 1.00 91.56 304 LEU A C 1
ATOM 2443 O O . LEU A 1 304 ? 14.498 -14.124 -18.812 1.00 91.56 304 LEU A O 1
ATOM 2447 N N . LEU A 1 305 ? 13.852 -12.502 -20.223 1.00 92.81 305 LEU A N 1
ATOM 2448 C CA . LEU A 1 305 ? 12.456 -12.934 -20.324 1.00 92.81 305 LEU A CA 1
ATOM 2449 C C . LEU A 1 305 ? 12.342 -14.361 -20.869 1.00 92.81 305 LEU A C 1
ATOM 2451 O O . LEU A 1 305 ? 11.606 -15.161 -20.307 1.00 92.81 305 LEU A O 1
ATOM 2455 N N . ALA A 1 306 ? 13.155 -14.733 -21.858 1.00 93.12 306 ALA A N 1
ATOM 2456 C CA . ALA A 1 306 ? 13.175 -16.089 -22.408 1.00 93.12 306 ALA A CA 1
ATOM 2457 C C . ALA A 1 306 ? 13.520 -17.193 -21.381 1.00 93.12 306 ALA A C 1
ATOM 2459 O O . ALA A 1 306 ? 13.293 -18.371 -21.647 1.00 93.12 306 ALA A O 1
ATOM 2460 N N . GLN A 1 307 ? 14.072 -16.841 -20.212 1.00 92.88 307 GLN A N 1
ATOM 2461 C CA . GLN A 1 307 ? 14.391 -17.792 -19.137 1.00 92.88 307 GLN A CA 1
ATOM 2462 C C . GLN A 1 307 ? 13.193 -18.103 -18.232 1.00 92.88 307 GLN A C 1
ATOM 2464 O O . GLN A 1 307 ? 13.287 -18.986 -17.378 1.00 92.88 307 GLN A O 1
ATOM 2469 N N . TYR A 1 308 ? 12.084 -17.380 -18.385 1.00 89.44 308 TYR A N 1
ATOM 2470 C CA . TYR A 1 308 ? 10.910 -17.518 -17.536 1.00 89.44 308 TYR A CA 1
ATOM 2471 C C . TYR A 1 308 ? 9.678 -17.863 -18.360 1.00 89.44 308 TYR A C 1
ATOM 2473 O O . TYR A 1 308 ? 9.451 -17.339 -19.444 1.00 89.44 308 TYR A O 1
ATOM 2481 N N . GLU A 1 309 ? 8.838 -18.724 -17.796 1.00 91.62 309 GLU A N 1
ATOM 2482 C CA . GLU A 1 309 ? 7.507 -18.969 -18.331 1.00 91.62 309 GLU A CA 1
ATOM 2483 C C . GLU A 1 309 ? 6.551 -17.876 -17.837 1.00 91.62 309 GLU A C 1
ATOM 2485 O O . GLU A 1 309 ? 6.422 -17.636 -16.624 1.00 91.62 309 GLU A O 1
ATOM 2490 N N . PHE A 1 310 ? 5.900 -17.224 -18.799 1.00 91.25 310 PHE A N 1
ATOM 2491 C CA . PHE A 1 310 ? 4.868 -16.218 -18.588 1.00 91.25 310 PHE A CA 1
ATOM 2492 C C . PHE A 1 310 ? 3.535 -16.745 -19.090 1.00 91.25 310 PHE A C 1
ATOM 2494 O O . PHE A 1 310 ? 3.462 -17.369 -20.150 1.00 91.25 310 PHE A O 1
ATOM 2501 N N . ARG A 1 311 ? 2.452 -16.404 -18.391 1.00 90.50 311 ARG A N 1
ATOM 2502 C CA . ARG A 1 311 ? 1.105 -16.632 -18.933 1.00 90.50 311 ARG A CA 1
ATOM 2503 C C . ARG A 1 311 ? 0.861 -15.818 -20.207 1.00 90.50 311 ARG A C 1
ATOM 2505 O O . ARG A 1 311 ? 0.187 -16.277 -21.125 1.00 90.50 311 ARG A O 1
ATOM 2512 N N . GLN A 1 312 ? 1.384 -14.598 -20.224 1.00 89.94 312 GLN A N 1
ATOM 2513 C CA . GLN A 1 312 ? 1.437 -13.732 -21.389 1.00 89.94 312 GLN A CA 1
ATOM 2514 C C . GLN A 1 312 ? 2.785 -13.025 -21.373 1.00 89.94 312 GLN A C 1
ATOM 2516 O O . GLN A 1 312 ? 3.105 -12.340 -20.405 1.00 89.94 312 GLN A O 1
ATOM 2521 N N . GLU A 1 313 ? 3.570 -13.222 -22.428 1.00 90.75 313 GLU A N 1
ATOM 2522 C CA . GLU A 1 313 ? 4.894 -12.618 -22.533 1.00 90.75 313 GLU A CA 1
ATOM 2523 C C . GLU A 1 313 ? 4.775 -11.083 -22.565 1.00 90.75 313 GLU A C 1
ATOM 2525 O O . GLU A 1 313 ? 3.960 -10.554 -23.333 1.00 90.75 313 GLU A O 1
ATOM 2530 N N . PRO A 1 314 ? 5.532 -10.357 -21.721 1.00 93.25 314 PRO A N 1
ATOM 2531 C CA . PRO A 1 314 ? 5.482 -8.905 -21.712 1.00 93.25 314 PRO A CA 1
ATOM 2532 C C . PRO A 1 314 ? 6.107 -8.341 -22.987 1.00 93.25 314 PRO A C 1
ATOM 2534 O O . PRO A 1 314 ? 7.143 -8.809 -23.463 1.00 93.25 314 PRO A O 1
ATOM 2537 N N . TYR A 1 315 ? 5.500 -7.285 -23.520 1.00 93.69 315 TYR A N 1
ATOM 2538 C CA . TYR A 1 315 ? 6.092 -6.527 -24.612 1.00 93.69 315 TYR A CA 1
ATOM 2539 C C . TYR A 1 315 ? 7.331 -5.774 -24.113 1.00 93.69 315 TYR A C 1
ATOM 2541 O O . TYR A 1 315 ? 7.328 -5.225 -23.013 1.00 93.69 315 TYR A O 1
ATOM 2549 N N . VAL A 1 316 ? 8.397 -5.737 -24.912 1.00 93.81 316 VAL A N 1
ATOM 2550 C CA . VAL A 1 316 ? 9.582 -4.926 -24.601 1.00 93.81 316 VAL A CA 1
ATOM 2551 C C . VAL A 1 316 ? 9.562 -3.701 -25.498 1.00 93.81 316 VAL A C 1
ATOM 2553 O O . VAL A 1 316 ? 9.722 -3.829 -26.713 1.00 93.81 316 VAL A O 1
ATOM 2556 N N . SER A 1 317 ? 9.364 -2.542 -24.879 1.00 91.94 317 SER A N 1
ATOM 2557 C CA . SER A 1 317 ? 9.416 -1.228 -25.515 1.00 91.94 317 SER A CA 1
ATOM 2558 C C . SER A 1 317 ? 10.768 -0.586 -25.277 1.00 91.94 317 SER A C 1
ATOM 2560 O O . SER A 1 317 ? 11.356 -0.716 -24.201 1.00 91.94 317 SER A O 1
ATOM 2562 N N . THR A 1 318 ? 11.252 0.143 -26.276 1.00 90.19 318 THR A N 1
ATOM 2563 C CA . THR A 1 318 ? 12.536 0.828 -26.196 1.00 90.19 318 THR A CA 1
ATOM 2564 C C . THR A 1 318 ? 12.360 2.339 -26.160 1.00 90.19 318 THR A C 1
ATOM 2566 O O . THR A 1 318 ? 11.553 2.913 -26.891 1.00 90.19 318 THR A O 1
ATOM 2569 N N . LEU A 1 319 ? 13.132 2.992 -25.293 1.00 84.38 319 LEU A N 1
ATOM 2570 C CA . LEU A 1 319 ? 13.344 4.433 -25.334 1.00 84.38 319 LEU A CA 1
ATOM 2571 C C . LEU A 1 319 ? 14.486 4.732 -26.316 1.00 84.38 319 LEU A C 1
ATOM 2573 O O . LEU A 1 319 ? 15.527 4.066 -26.252 1.00 84.38 319 LEU A O 1
ATOM 2577 N N . PRO A 1 320 ? 14.331 5.725 -27.210 1.00 80.31 320 PRO A N 1
ATOM 2578 C CA . PRO A 1 320 ? 15.355 6.061 -28.194 1.00 80.31 320 PRO A CA 1
ATOM 2579 C C . PRO A 1 320 ? 16.610 6.603 -27.499 1.00 80.31 320 PRO A C 1
ATOM 2581 O O . PRO A 1 320 ? 16.502 7.277 -26.482 1.00 80.31 320 PRO A O 1
ATOM 2584 N N . ARG A 1 321 ? 17.812 6.360 -28.041 1.00 75.19 321 ARG A N 1
ATOM 2585 C CA . ARG A 1 321 ? 19.105 6.715 -27.396 1.00 75.19 321 ARG A CA 1
ATOM 2586 C C . ARG A 1 321 ? 19.251 8.175 -26.947 1.00 75.19 321 ARG A C 1
ATOM 2588 O O . ARG A 1 321 ? 20.046 8.463 -26.059 1.00 75.19 321 ARG A O 1
ATOM 2595 N N . ASN A 1 322 ? 18.503 9.091 -27.552 1.00 70.81 322 ASN A N 1
ATOM 2596 C CA . ASN A 1 322 ? 18.451 10.511 -27.209 1.00 70.81 322 ASN A CA 1
ATOM 2597 C C . ASN A 1 322 ? 17.366 10.853 -26.167 1.00 70.81 322 ASN A C 1
ATOM 2599 O O . ASN A 1 322 ? 16.937 11.999 -26.095 1.00 70.81 322 ASN A O 1
ATOM 2603 N N . TRP A 1 323 ? 16.911 9.882 -25.367 1.00 71.69 323 TRP A N 1
ATOM 2604 C CA . TRP A 1 323 ? 15.918 10.100 -24.309 1.00 71.69 323 TRP A CA 1
ATOM 2605 C C . TRP A 1 323 ? 16.417 11.017 -23.177 1.00 71.69 323 TRP A C 1
ATOM 2607 O O . TRP A 1 323 ? 15.602 11.567 -22.443 1.00 71.69 323 TRP A O 1
ATOM 2617 N N . ARG A 1 324 ? 17.740 11.192 -23.023 1.00 67.12 324 ARG A N 1
ATOM 2618 C CA . ARG A 1 324 ? 18.339 12.150 -22.076 1.00 67.12 324 ARG A CA 1
ATOM 2619 C C . ARG A 1 324 ? 18.401 13.541 -22.701 1.00 67.12 324 ARG A C 1
ATOM 2621 O O . ARG A 1 324 ? 18.918 13.667 -23.812 1.00 67.12 324 ARG A O 1
ATOM 2628 N N . LEU A 1 325 ? 17.971 14.580 -21.979 1.00 60.25 325 LEU A N 1
ATOM 2629 C CA . LEU A 1 325 ? 18.244 15.958 -22.382 1.00 60.25 325 LEU A CA 1
ATOM 2630 C C . LEU A 1 325 ? 19.756 16.171 -22.488 1.00 60.25 325 LEU A C 1
ATOM 2632 O O . LEU A 1 325 ? 20.515 15.881 -21.559 1.00 60.25 325 LEU A O 1
ATOM 2636 N N . ASP A 1 326 ? 20.188 16.749 -23.606 1.00 57.25 326 ASP A N 1
ATOM 2637 C CA . ASP A 1 326 ? 21.513 17.348 -23.691 1.00 57.25 326 ASP A CA 1
ATOM 2638 C C . ASP A 1 326 ? 21.505 18.675 -22.915 1.00 57.25 326 ASP A C 1
ATOM 2640 O O . ASP A 1 326 ? 21.284 19.766 -23.454 1.00 57.25 326 ASP A O 1
ATOM 2644 N N . LEU A 1 327 ? 21.681 18.570 -21.596 1.00 54.88 327 LEU A N 1
ATOM 2645 C CA . LEU A 1 327 ? 21.723 19.719 -20.691 1.00 54.88 327 LEU A CA 1
ATOM 2646 C C . LEU A 1 327 ? 22.922 20.643 -20.976 1.00 54.88 327 LEU A C 1
ATOM 2648 O O . LEU A 1 327 ? 22.900 21.798 -20.551 1.00 54.88 327 LEU A O 1
ATOM 2652 N N . SER A 1 328 ? 23.920 20.192 -21.751 1.00 50.59 328 SER A N 1
ATOM 2653 C CA . SER A 1 328 ? 25.087 21.007 -22.118 1.00 50.59 328 SER A CA 1
ATOM 2654 C C . SER A 1 328 ? 24.725 22.201 -23.014 1.00 50.59 328 SER A C 1
ATOM 2656 O O . SER A 1 328 ? 25.381 23.241 -22.973 1.00 50.59 328 SER A O 1
ATOM 2658 N N . THR A 1 329 ? 23.610 22.120 -23.746 1.00 48.88 329 THR A N 1
ATOM 2659 C CA . THR A 1 329 ? 23.103 23.221 -24.583 1.00 48.88 329 THR A CA 1
ATOM 2660 C C . THR A 1 329 ? 22.465 24.374 -23.790 1.00 48.88 329 THR A C 1
ATOM 2662 O O . THR A 1 329 ? 22.253 25.451 -24.350 1.00 48.88 329 THR A O 1
ATOM 2665 N N . ARG A 1 330 ? 22.143 24.189 -22.498 1.00 48.66 330 ARG A N 1
ATOM 2666 C CA . ARG A 1 330 ? 21.505 25.226 -21.658 1.00 48.66 330 ARG A CA 1
ATOM 2667 C C . ARG A 1 330 ? 22.505 26.153 -20.970 1.00 48.66 330 ARG A C 1
ATOM 2669 O O . ARG A 1 330 ? 22.227 27.346 -20.880 1.00 48.66 330 ARG A O 1
ATOM 2676 N N . GLU A 1 331 ? 23.668 25.653 -20.557 1.00 47.12 331 GLU A N 1
ATOM 2677 C CA . GLU A 1 331 ? 24.701 26.494 -19.926 1.00 47.12 331 GLU A CA 1
ATOM 2678 C C . GLU A 1 331 ? 25.273 27.536 -20.906 1.00 47.12 331 GLU A C 1
ATOM 2680 O O . GLU A 1 331 ? 25.614 28.647 -20.505 1.00 47.12 331 GLU A O 1
ATOM 2685 N N . ALA A 1 332 ? 25.275 27.241 -22.211 1.00 47.22 332 ALA A N 1
ATOM 2686 C CA . ALA A 1 332 ? 25.728 28.175 -23.244 1.00 47.22 332 ALA A CA 1
ATOM 2687 C C . ALA A 1 332 ? 24.789 29.385 -23.457 1.00 47.22 332 ALA A C 1
ATOM 2689 O O . ALA A 1 332 ? 25.248 30.440 -23.889 1.00 47.22 332 ALA A O 1
ATOM 2690 N N . ASN A 1 333 ? 23.498 29.264 -23.121 1.00 45.44 333 ASN A N 1
ATOM 2691 C CA . ASN A 1 333 ? 22.493 30.322 -23.310 1.00 45.44 333 ASN A CA 1
ATOM 2692 C C . ASN A 1 333 ? 22.153 31.095 -22.019 1.00 45.44 333 ASN A C 1
ATOM 2694 O O . ASN A 1 333 ? 21.283 31.962 -22.046 1.00 45.44 333 ASN A O 1
ATOM 2698 N N . GLN A 1 334 ? 22.835 30.811 -20.903 1.00 43.72 334 GLN A N 1
ATOM 2699 C CA . GLN A 1 334 ? 22.686 31.524 -19.623 1.00 43.72 334 GLN A CA 1
ATOM 2700 C C . GLN A 1 334 ? 23.923 32.371 -19.260 1.00 43.72 334 GLN A C 1
ATOM 2702 O O . GLN A 1 334 ? 24.196 32.616 -18.087 1.00 43.72 334 GLN A O 1
ATOM 2707 N N . SER A 1 335 ? 24.682 32.845 -20.256 1.00 36.66 335 SER A N 1
ATOM 2708 C CA . SER A 1 335 ? 25.696 33.881 -20.014 1.00 36.66 335 SER A CA 1
ATOM 2709 C C . SER A 1 335 ? 25.013 35.238 -19.766 1.00 36.66 335 SER A C 1
ATOM 2711 O O . SER A 1 335 ? 24.133 35.612 -20.543 1.00 36.66 335 SER A O 1
ATOM 2713 N N . PRO A 1 336 ? 25.384 35.979 -18.706 1.00 46.94 336 PRO A N 1
ATOM 2714 C CA . PRO A 1 336 ? 24.677 37.185 -18.290 1.00 46.94 336 PRO A CA 1
ATOM 2715 C C . PRO A 1 336 ? 24.999 38.369 -19.212 1.00 46.94 336 PRO A C 1
ATOM 2717 O O . PRO A 1 336 ? 26.170 38.667 -19.455 1.00 46.94 336 PRO A O 1
ATOM 2720 N N . THR A 1 337 ? 23.961 39.060 -19.684 1.00 42.41 337 THR A N 1
ATOM 2721 C CA . THR A 1 337 ? 24.028 40.488 -20.051 1.00 42.41 337 THR A CA 1
ATOM 2722 C C . THR A 1 337 ? 23.647 41.353 -18.871 1.00 42.41 337 THR A C 1
ATOM 2724 O O . THR A 1 337 ? 22.648 40.987 -18.207 1.00 42.41 337 THR A O 1
#

Foldseek 3Di:
DFDKAFAAAFQPDPDPVSLVCVQVLHGPAIWGFPWDKDFDDDPCQQLDWDFDDFDPPDDPPPTDTDHNCRVPNQKDFDFDPVVCVVLVWADQAEDEPPPDPDPDRDPLVVVLVVLLVLLLVLLLLLLLVLQLVPPVGSRDHNVSCVVSVSHRPDDPVSVVVSVVDHNVNSNVVVVVVPDPDRRSVNVSSVSVVVSSSYDHDPPPPDRDDCVVVNGTIITRTPPPDPQWQKAALADDPSDDNPCCVVCVVVSVVVQVVCCVVVNDDDRVRSRSDMDGQDGNNHGPVQRGAEIEHAPVCQVVVVVVQVVDDYPDRHHYHHDYPCSDDPCVVVVVVPDDD

Secondary structure (DSSP, 8-state):
---EEEEPPPTT---HHHHHHHHTT--SEEEE---EEEE---HHHHH--EEEPPPTTSPTT--EEE-HHHHH-S-EEEE-HHHHHHTTEEE-EEEE-----SS---HHHHHHHHHHHHHHHHHHHHHHHHHHT-TTS-PPPHHHHHHTT-PPSS-HHHHHHHHT--HHHHHHHHHTT-SSPPPHHHHHHHHHHHHHHEEEE-TTS-SSSGGGGGGTEEEE-TTSSTTEEEEESS--TT---TTTTTTHHHHHHHHHHHHHHH----HHHHTT-EEEEEETTEEGGGGEEEEEEEGGGHHHHHHHHTTS--SSPPEEEEE-TT-S--THHHHTT----

pLDDT: mean 71.73, std 14.6, range [36.47, 95.44]

Radius of gyration: 25.38 Å; chains: 1; bounding box: 55×61×65 Å

Organism: NCBI:txid3239388